Protein AF-A0A382JBD3-F1 (afdb_monomer_lite)

Sequence (181 aa):
MRVTKLYAGSLSWSVDPVQLVFGKLAIEWVLEDQTHTFGGAATIRLGSMAFSFDGLIEAATINRVLAPYNMNLNGALHLRSIKATINKSEGPIRIQGHMRWDGGTVQYHMSNQRFQRELPALLGELQMVEGIPSMTVRSETDDTPLIRARLDDDGWVHIGITKRFTHLIGQPWQGNEPDPA

Foldseek 3Di:
DDWDQDPQAIKDKDWDVVVVVVQKTKMWIWGDDPFKIKTWIWIDHVQKIKIWIWMKGAQVNVCVVCVVQQKGFHFMKTWATWMWMGGNVPDAIWTWTKMKTQWAWMWGDDPNDIAIATDHIKMKIWGADPNWTKIFIDHPVDPDTAKIWTADPVGDIDIFGAQVNCVRSVNHDPDPDHGDD

pLDDT: mean 91.13, std 8.34, range [52.34, 98.31]

Structure (mmCIF, N/CA/C/O backbone):
data_AF-A0A382JBD3-F1
#
_entry.id   AF-A0A382JBD3-F1
#
loop_
_atom_site.group_PDB
_atom_site.id
_atom_site.type_symbol
_atom_site.label_atom_id
_atom_site.label_alt_id
_atom_site.label_comp_id
_atom_site.label_asym_id
_atom_site.label_entity_id
_atom_site.label_seq_id
_atom_site.pdbx_PDB_ins_code
_atom_site.Cartn_x
_atom_site.Cartn_y
_atom_site.Cartn_z
_atom_site.occupancy
_atom_site.B_iso_or_equiv
_atom_site.auth_seq_id
_atom_site.auth_comp_id
_atom_site.auth_asym_id
_atom_site.auth_atom_id
_atom_site.pdbx_PDB_model_num
ATOM 1 N N . MET A 1 1 ? 14.018 -15.753 -18.603 1.00 69.12 1 MET A N 1
ATOM 2 C CA . MET A 1 1 ? 13.435 -15.655 -17.250 1.00 69.12 1 MET A CA 1
ATOM 3 C C . MET A 1 1 ? 14.478 -16.125 -16.248 1.00 69.12 1 MET A C 1
ATOM 5 O O . MET A 1 1 ? 15.071 -17.175 -16.469 1.00 69.12 1 MET A O 1
ATOM 9 N N . ARG A 1 2 ? 14.784 -15.326 -15.226 1.00 81.25 2 ARG A N 1
ATOM 10 C CA . ARG A 1 2 ? 15.705 -15.679 -14.133 1.00 81.25 2 ARG A CA 1
ATOM 11 C C . ARG A 1 2 ? 14.928 -15.708 -12.822 1.00 81.25 2 ARG A C 1
ATOM 13 O O . ARG A 1 2 ? 14.009 -14.914 -12.668 1.00 81.25 2 ARG A O 1
ATOM 20 N N . VAL A 1 3 ? 15.310 -16.598 -11.908 1.00 77.94 3 VAL A N 1
ATOM 21 C CA . VAL A 1 3 ? 14.679 -16.744 -10.588 1.00 77.94 3 VAL A CA 1
ATOM 22 C C . VAL A 1 3 ? 15.738 -16.580 -9.502 1.00 77.94 3 VAL A C 1
ATOM 24 O O . VAL A 1 3 ? 16.838 -17.122 -9.610 1.00 77.94 3 VAL A O 1
ATOM 27 N N . THR A 1 4 ? 15.431 -15.819 -8.459 1.00 85.56 4 THR A N 1
ATOM 28 C CA . THR A 1 4 ? 16.310 -15.566 -7.312 1.00 85.56 4 THR A CA 1
ATOM 29 C C . THR A 1 4 ? 15.518 -15.751 -6.023 1.00 85.56 4 THR A C 1
ATOM 31 O O . THR A 1 4 ? 14.432 -15.199 -5.883 1.00 85.56 4 THR A O 1
ATOM 34 N N . LYS A 1 5 ? 16.048 -16.532 -5.073 1.00 75.62 5 LYS A N 1
ATOM 35 C CA . LYS A 1 5 ? 15.450 -16.671 -3.738 1.00 75.62 5 LYS A CA 1
ATOM 36 C C . LYS A 1 5 ? 15.939 -15.539 -2.840 1.00 75.62 5 LYS A C 1
ATOM 38 O O . LYS A 1 5 ? 17.144 -15.356 -2.685 1.00 75.62 5 LYS A O 1
ATOM 43 N N . LEU A 1 6 ? 15.007 -14.805 -2.254 1.00 74.75 6 LEU A N 1
ATOM 44 C CA . LEU A 1 6 ? 15.231 -13.733 -1.294 1.00 74.75 6 LEU A CA 1
ATOM 45 C C . LEU A 1 6 ? 14.621 -14.136 0.052 1.00 74.75 6 LEU A C 1
ATOM 47 O O . LEU A 1 6 ? 13.768 -15.018 0.120 1.00 74.75 6 LEU A O 1
ATOM 51 N N . TYR A 1 7 ? 15.002 -13.444 1.128 1.00 69.69 7 TYR A N 1
ATOM 52 C CA . TYR A 1 7 ? 14.310 -13.583 2.418 1.00 69.69 7 TYR A CA 1
ATOM 53 C C . TYR A 1 7 ? 12.808 -13.249 2.307 1.00 69.69 7 TYR A C 1
ATOM 55 O O . TYR A 1 7 ? 11.996 -13.752 3.073 1.00 69.69 7 TYR A O 1
ATOM 63 N N . ALA A 1 8 ? 12.452 -12.428 1.317 1.00 76.81 8 ALA A N 1
ATOM 64 C CA . ALA A 1 8 ? 11.089 -12.034 0.999 1.00 76.81 8 ALA A CA 1
ATOM 65 C C . ALA A 1 8 ? 10.379 -12.955 -0.018 1.00 76.81 8 ALA A C 1
ATOM 67 O O . ALA A 1 8 ? 9.334 -12.565 -0.499 1.00 76.81 8 ALA A O 1
ATOM 68 N N . GLY A 1 9 ? 10.914 -14.124 -0.398 1.00 89.44 9 GLY A N 1
ATOM 69 C CA . GLY A 1 9 ? 10.253 -15.039 -1.350 1.00 89.44 9 GLY A CA 1
ATOM 70 C C . GLY A 1 9 ? 11.045 -15.305 -2.631 1.00 89.44 9 GLY A C 1
ATOM 71 O O . GLY A 1 9 ? 12.265 -15.121 -2.681 1.00 89.44 9 GLY A O 1
ATOM 72 N N . SER A 1 10 ? 10.377 -15.774 -3.685 1.00 93.38 10 SER A N 1
ATOM 73 C CA . SER A 1 10 ? 10.976 -15.983 -5.007 1.00 93.38 10 SER A CA 1
ATOM 74 C C . SER A 1 10 ? 10.732 -14.796 -5.930 1.00 93.38 10 SER A C 1
ATOM 76 O O . SER A 1 10 ? 9.593 -14.461 -6.240 1.00 93.38 10 SER A O 1
ATOM 78 N N . LEU A 1 11 ? 11.822 -14.197 -6.410 1.00 95.50 11 LEU A N 1
ATOM 79 C CA . LEU A 1 11 ? 11.814 -13.157 -7.429 1.00 95.50 11 LEU A CA 1
ATOM 80 C C . LEU A 1 11 ? 12.077 -13.778 -8.801 1.00 95.50 11 LEU A C 1
ATOM 82 O O . LEU A 1 11 ? 13.184 -14.248 -9.066 1.00 95.50 11 LEU A O 1
ATOM 86 N N . SER A 1 12 ? 11.090 -13.723 -9.683 1.00 96.12 12 SER A N 1
ATOM 87 C CA . SER A 1 12 ? 11.219 -14.052 -11.100 1.00 96.12 12 SER A CA 1
ATOM 88 C C . SER A 1 12 ? 11.283 -12.773 -11.922 1.00 96.12 12 SER A C 1
ATOM 90 O O . SER A 1 12 ? 10.457 -11.886 -11.740 1.00 96.12 12 SER A O 1
ATOM 92 N N . TRP A 1 13 ? 12.235 -12.660 -12.845 1.00 96.06 13 TRP A N 1
ATOM 93 C CA . TRP A 1 13 ? 12.337 -11.485 -13.711 1.00 96.06 13 TRP A CA 1
ATOM 94 C C . TRP A 1 13 ? 12.762 -11.816 -15.138 1.00 96.06 13 TRP A C 1
ATOM 96 O O . TRP A 1 13 ? 13.395 -12.843 -15.432 1.00 96.06 13 TRP A O 1
ATOM 106 N N . SER A 1 14 ? 12.401 -10.927 -16.054 1.00 96.44 14 SER A N 1
ATOM 107 C CA . SER A 1 14 ? 12.779 -10.995 -17.457 1.00 96.44 14 SER A CA 1
ATOM 108 C C . SER A 1 14 ? 13.065 -9.603 -18.013 1.00 96.44 14 SER A C 1
ATOM 110 O O . SER A 1 14 ? 12.667 -8.594 -17.435 1.00 96.44 14 SER A O 1
ATOM 112 N N . VAL A 1 15 ? 13.816 -9.561 -19.109 1.00 95.12 15 VAL A N 1
ATOM 113 C CA . VAL A 1 15 ? 14.112 -8.336 -19.851 1.00 95.12 15 VAL A CA 1
ATOM 114 C C . VAL A 1 15 ? 13.739 -8.547 -21.305 1.00 95.12 15 VAL A C 1
ATOM 116 O O . VAL A 1 15 ? 13.960 -9.639 -21.831 1.00 95.12 15 VAL A O 1
ATOM 119 N N . ASP A 1 16 ? 13.218 -7.506 -21.949 1.00 91.12 16 ASP A N 1
ATOM 120 C CA . ASP A 1 16 ? 13.009 -7.504 -23.396 1.00 91.12 16 ASP A CA 1
ATOM 121 C C . ASP A 1 16 ? 14.299 -7.020 -24.093 1.00 91.12 16 ASP A C 1
ATOM 123 O O . ASP A 1 16 ? 14.617 -5.825 -24.039 1.00 91.12 16 ASP A O 1
ATOM 127 N N . PRO A 1 17 ? 15.072 -7.919 -24.738 1.00 90.62 17 PRO A N 1
ATOM 128 C CA . PRO A 1 17 ? 16.340 -7.556 -25.362 1.00 90.62 17 PRO A CA 1
ATOM 129 C C . PRO A 1 17 ? 16.163 -6.610 -26.555 1.00 90.62 17 PRO A C 1
ATOM 131 O O . PRO A 1 17 ? 17.092 -5.872 -26.880 1.00 90.62 17 PRO A O 1
ATOM 134 N N . VAL A 1 18 ? 14.986 -6.580 -27.189 1.00 93.00 18 VAL A N 1
ATOM 135 C CA . VAL A 1 18 ? 14.712 -5.689 -28.324 1.00 93.00 18 VAL A CA 1
ATOM 136 C C . VAL A 1 18 ? 14.698 -4.231 -27.863 1.00 93.00 18 VAL A C 1
ATOM 138 O O . VAL A 1 18 ? 15.214 -3.356 -28.555 1.00 93.00 18 VAL A O 1
ATOM 141 N N . GLN A 1 19 ? 14.193 -3.959 -26.657 1.00 92.12 19 GLN A N 1
ATOM 142 C CA . GLN A 1 19 ? 14.153 -2.603 -26.093 1.00 92.12 19 GLN A CA 1
ATOM 143 C C . GLN A 1 19 ? 15.553 -2.022 -25.857 1.00 92.12 19 GLN A C 1
ATOM 145 O O . GLN A 1 19 ? 15.726 -0.803 -25.934 1.00 92.12 19 GLN A O 1
ATOM 150 N N . LEU A 1 20 ? 16.561 -2.872 -25.622 1.00 91.44 20 LEU A N 1
ATOM 151 C CA . LEU A 1 20 ? 17.940 -2.434 -25.386 1.00 91.44 20 LEU A CA 1
ATOM 152 C C . LEU A 1 20 ? 18.539 -1.756 -26.619 1.00 91.44 20 LEU A C 1
ATOM 154 O O . LEU A 1 20 ? 19.260 -0.771 -26.479 1.00 91.44 20 LEU A O 1
ATOM 158 N N . VAL A 1 21 ? 18.185 -2.229 -27.819 1.00 93.06 21 VAL A N 1
ATOM 159 C CA . VAL A 1 21 ? 18.583 -1.606 -29.094 1.00 93.06 21 VAL A CA 1
ATOM 160 C C . VAL A 1 21 ? 18.059 -0.170 -29.187 1.00 93.06 21 VAL A C 1
ATOM 162 O O . VAL A 1 21 ? 18.727 0.705 -29.730 1.00 93.06 21 VAL A O 1
ATOM 165 N N . PHE A 1 22 ? 16.899 0.099 -28.586 1.00 91.81 22 PHE A N 1
ATOM 166 C CA . PHE A 1 22 ? 16.288 1.426 -28.504 1.00 91.81 22 PHE A CA 1
ATOM 167 C C . PHE A 1 22 ? 16.715 2.219 -27.254 1.00 91.81 22 PHE A C 1
ATOM 169 O O . PHE A 1 22 ? 16.058 3.195 -26.888 1.00 91.81 22 PHE A O 1
ATOM 176 N N . GLY A 1 23 ? 17.785 1.805 -26.564 1.00 93.50 23 GLY A N 1
ATOM 177 C CA . GLY A 1 23 ? 18.305 2.497 -25.379 1.00 93.50 23 GLY A CA 1
ATOM 178 C C . GLY A 1 23 ? 17.372 2.444 -24.163 1.00 93.50 23 GLY A C 1
ATOM 179 O O . GLY A 1 23 ? 17.421 3.327 -23.303 1.00 93.50 23 GLY A O 1
ATOM 180 N N . LYS A 1 24 ? 16.495 1.436 -24.092 1.00 95.12 24 LYS A N 1
ATOM 181 C CA . LYS A 1 24 ? 15.527 1.235 -23.010 1.00 95.12 24 LYS A CA 1
ATOM 182 C C . LYS A 1 24 ? 15.764 -0.119 -22.344 1.00 95.12 24 LYS A C 1
ATOM 184 O O . LYS A 1 24 ? 15.683 -1.158 -22.987 1.00 95.12 24 LYS A O 1
ATOM 189 N N . LEU A 1 25 ? 15.970 -0.124 -21.033 1.00 95.75 25 LEU A N 1
ATOM 190 C CA . LEU A 1 25 ? 15.942 -1.345 -20.230 1.00 95.75 25 LEU A CA 1
ATOM 191 C C . LEU A 1 25 ? 14.520 -1.537 -19.695 1.00 95.75 25 LEU A C 1
ATOM 193 O O . LEU A 1 25 ? 14.085 -0.795 -18.816 1.00 95.75 25 LEU A O 1
ATOM 197 N N . ALA A 1 26 ? 13.788 -2.496 -20.259 1.00 96.31 26 ALA A N 1
ATOM 198 C CA . ALA A 1 26 ? 12.469 -2.900 -19.783 1.00 96.31 26 ALA A CA 1
ATOM 199 C C . ALA A 1 26 ? 12.595 -4.209 -19.001 1.00 96.31 26 ALA A C 1
ATOM 201 O O . ALA A 1 26 ? 13.119 -5.190 -19.529 1.00 96.31 26 ALA A O 1
ATOM 202 N N . ILE A 1 27 ? 12.143 -4.199 -17.751 1.00 96.25 27 ILE A N 1
ATOM 203 C CA . ILE A 1 27 ? 12.186 -5.329 -16.827 1.00 96.25 27 ILE A CA 1
ATOM 204 C C . ILE A 1 27 ? 10.753 -5.648 -16.424 1.00 96.25 27 ILE A C 1
ATOM 206 O O . ILE A 1 27 ? 10.050 -4.766 -15.939 1.00 96.25 27 ILE A O 1
ATOM 210 N N . GLU A 1 28 ? 10.353 -6.901 -16.565 1.00 97.19 28 GLU A N 1
ATOM 211 C CA . GLU A 1 28 ? 9.144 -7.437 -15.941 1.00 97.19 28 GLU A CA 1
ATOM 212 C C . GLU A 1 28 ? 9.555 -8.328 -14.779 1.00 97.19 28 GLU A C 1
ATOM 214 O O . GLU A 1 28 ? 10.537 -9.074 -14.878 1.00 97.19 28 GLU A O 1
ATOM 219 N N . TRP A 1 29 ? 8.832 -8.240 -13.669 1.00 96.62 29 TRP A N 1
ATOM 220 C CA . TRP A 1 29 ? 9.174 -8.961 -12.455 1.00 96.62 29 TRP A CA 1
ATOM 221 C C . TRP A 1 29 ? 7.932 -9.425 -11.697 1.00 96.62 29 TRP A C 1
ATOM 223 O O . TRP A 1 29 ? 6.880 -8.790 -11.726 1.00 96.62 29 TRP A O 1
ATOM 233 N N . VAL A 1 30 ? 8.086 -10.547 -11.002 1.00 97.12 30 VAL A N 1
ATOM 234 C CA . VAL A 1 30 ? 7.116 -11.111 -10.067 1.00 97.12 30 VAL A CA 1
ATOM 235 C C . VAL A 1 30 ? 7.874 -11.513 -8.811 1.00 97.12 30 VAL A C 1
ATOM 237 O O . VAL A 1 30 ? 8.863 -12.241 -8.895 1.00 97.12 30 VAL A O 1
ATOM 240 N N . LEU A 1 31 ? 7.435 -11.020 -7.661 1.00 95.56 31 LEU A N 1
ATOM 241 C CA . LEU A 1 31 ? 7.907 -11.429 -6.344 1.00 95.56 31 LEU A CA 1
ATOM 242 C C . LEU A 1 31 ? 6.752 -12.110 -5.622 1.00 95.56 31 LEU A C 1
ATOM 244 O O . LEU A 1 31 ? 5.712 -11.494 -5.414 1.00 95.56 31 LEU A O 1
ATOM 248 N N . GLU A 1 32 ? 6.940 -13.355 -5.218 1.00 94.56 32 GLU A N 1
ATOM 249 C CA . GLU A 1 32 ? 5.900 -14.113 -4.532 1.00 94.56 32 GLU A CA 1
ATOM 250 C C . GLU A 1 32 ? 6.462 -14.964 -3.396 1.00 94.56 32 GLU A C 1
ATOM 252 O O . GLU A 1 32 ? 7.588 -15.465 -3.457 1.00 94.56 32 GLU A O 1
ATOM 257 N N . ASP A 1 33 ? 5.647 -15.129 -2.365 1.00 93.31 33 ASP A N 1
ATOM 258 C CA . ASP A 1 33 ? 5.820 -16.084 -1.277 1.00 93.31 33 ASP A CA 1
ATOM 259 C C . ASP A 1 33 ? 4.429 -16.585 -0.842 1.00 93.31 33 ASP A C 1
ATOM 261 O O . ASP A 1 33 ? 3.406 -16.215 -1.415 1.00 93.31 33 ASP A O 1
ATOM 265 N N . GLN A 1 34 ? 4.361 -17.397 0.209 1.00 91.81 34 GLN A N 1
ATOM 266 C CA . GLN A 1 34 ? 3.110 -17.930 0.757 1.00 91.81 34 GLN A CA 1
ATOM 267 C C . GLN A 1 34 ? 2.128 -16.856 1.254 1.00 91.81 34 GLN A C 1
ATOM 269 O O . GLN A 1 34 ? 0.950 -17.151 1.425 1.00 91.81 34 GLN A O 1
ATOM 274 N N . THR A 1 35 ? 2.595 -15.637 1.542 1.00 93.31 35 THR A N 1
ATOM 275 C CA . THR A 1 35 ? 1.791 -14.591 2.200 1.00 93.31 35 THR A CA 1
ATOM 276 C C . THR A 1 35 ? 1.758 -13.265 1.448 1.00 93.31 35 THR A C 1
ATOM 278 O O . THR A 1 35 ? 1.276 -12.266 1.989 1.00 93.31 35 THR A O 1
ATOM 281 N N . HIS A 1 36 ? 2.323 -13.203 0.245 1.00 93.75 36 HIS A N 1
ATOM 282 C CA . HIS A 1 36 ? 2.243 -12.015 -0.595 1.00 93.75 36 HIS A CA 1
ATOM 283 C C . HIS A 1 36 ? 2.626 -12.320 -2.042 1.00 93.75 36 HIS A C 1
ATOM 285 O O . HIS A 1 36 ? 3.412 -13.222 -2.332 1.00 93.75 36 HIS A O 1
ATOM 291 N N . THR A 1 37 ? 2.114 -11.499 -2.948 1.00 96.62 37 THR A N 1
ATOM 292 C CA . THR A 1 37 ? 2.449 -11.533 -4.368 1.00 96.62 37 THR A CA 1
ATOM 293 C C . THR A 1 37 ? 2.505 -10.111 -4.887 1.00 96.62 37 THR A C 1
ATOM 295 O O . THR A 1 37 ? 1.596 -9.322 -4.655 1.00 96.62 37 THR A O 1
ATOM 298 N N . PHE A 1 38 ? 3.555 -9.788 -5.621 1.00 96.50 38 PHE A N 1
ATOM 299 C CA . PHE A 1 38 ? 3.738 -8.516 -6.293 1.00 96.50 38 PHE A CA 1
ATOM 300 C C . PHE A 1 38 ? 4.145 -8.788 -7.734 1.00 96.50 38 PHE A C 1
ATOM 302 O O . PHE A 1 38 ? 5.030 -9.603 -7.987 1.00 96.50 38 PHE A O 1
ATOM 309 N N . GLY A 1 39 ? 3.520 -8.099 -8.677 1.00 97.25 39 GLY A N 1
ATOM 310 C CA . GLY A 1 39 ? 3.843 -8.196 -10.093 1.00 97.25 39 GLY A CA 1
ATOM 311 C C . GLY A 1 39 ? 3.974 -6.807 -10.678 1.00 97.25 39 GLY A C 1
ATOM 312 O O . GLY A 1 39 ? 3.159 -5.931 -10.390 1.00 97.25 39 GLY A O 1
ATOM 313 N N . GLY A 1 40 ? 5.000 -6.586 -11.489 1.00 97.31 40 GLY A N 1
ATOM 314 C CA . GLY A 1 40 ? 5.253 -5.255 -11.999 1.00 97.31 40 GLY A CA 1
ATOM 315 C C . GLY A 1 40 ? 6.223 -5.184 -13.159 1.00 97.31 40 GLY A C 1
ATOM 316 O O . GLY A 1 40 ? 6.757 -6.173 -13.661 1.00 97.31 40 GLY A O 1
ATOM 317 N N . ALA A 1 41 ? 6.451 -3.946 -13.569 1.00 97.38 41 ALA A N 1
ATOM 318 C CA . ALA A 1 41 ? 7.366 -3.592 -14.627 1.00 97.38 41 ALA A CA 1
ATOM 319 C C . ALA A 1 41 ? 8.200 -2.377 -14.221 1.00 97.38 41 ALA A C 1
ATOM 321 O O . ALA A 1 41 ? 7.737 -1.474 -13.523 1.00 97.38 41 ALA A O 1
ATOM 322 N N . ALA A 1 42 ? 9.439 -2.343 -14.689 1.00 96.62 42 ALA A N 1
ATOM 323 C CA . ALA A 1 42 ? 10.313 -1.189 -14.613 1.00 96.62 42 ALA A CA 1
ATOM 324 C C . ALA A 1 42 ? 10.818 -0.855 -16.016 1.00 96.62 42 ALA A C 1
ATOM 326 O O . ALA A 1 42 ? 11.201 -1.728 -16.791 1.00 96.62 42 ALA A O 1
ATOM 327 N N . THR A 1 43 ? 10.824 0.424 -16.356 1.00 96.69 43 THR A N 1
ATOM 328 C CA . THR A 1 43 ? 11.425 0.949 -17.576 1.00 96.69 43 THR A CA 1
ATOM 329 C C . THR A 1 43 ? 12.467 1.976 -17.189 1.00 96.69 43 THR A C 1
ATOM 331 O O . THR A 1 43 ? 12.158 2.958 -16.520 1.00 96.69 43 THR A O 1
ATOM 334 N N . ILE A 1 44 ? 13.692 1.777 -17.656 1.00 95.62 44 ILE A N 1
ATOM 335 C CA . ILE A 1 44 ? 14.806 2.691 -17.437 1.00 95.62 44 ILE A CA 1
ATOM 336 C C . ILE A 1 44 ? 15.292 3.179 -18.799 1.00 95.62 44 ILE A C 1
ATOM 338 O O . ILE A 1 44 ? 15.532 2.388 -19.714 1.00 95.62 44 ILE A O 1
ATOM 342 N N . ARG A 1 45 ? 15.423 4.495 -18.933 1.00 94.50 45 ARG A N 1
ATOM 343 C CA . ARG A 1 45 ? 16.010 5.192 -20.080 1.00 94.50 45 ARG A CA 1
ATOM 344 C C . ARG A 1 45 ? 17.010 6.219 -19.560 1.00 94.50 45 ARG A C 1
ATOM 346 O O . ARG A 1 45 ? 17.034 6.539 -18.370 1.00 94.50 45 ARG A O 1
ATOM 353 N N . LEU A 1 46 ? 17.835 6.771 -20.443 1.00 91.44 46 LEU A N 1
ATOM 354 C CA . LEU A 1 46 ? 18.708 7.873 -20.053 1.00 91.44 46 LEU A CA 1
ATOM 355 C C . LEU A 1 46 ? 17.863 9.034 -19.494 1.00 91.44 46 LEU A C 1
ATOM 357 O O . LEU A 1 46 ? 16.984 9.555 -20.173 1.00 91.44 46 LEU A O 1
ATOM 361 N N . GLY A 1 47 ? 18.107 9.403 -18.235 1.00 90.44 47 GLY A N 1
ATOM 362 C CA . GLY A 1 47 ? 17.430 10.518 -17.565 1.00 90.44 47 GLY A CA 1
ATOM 363 C C . GLY A 1 47 ? 16.018 10.240 -17.035 1.00 90.44 47 GLY A C 1
ATOM 364 O O . GLY A 1 47 ? 15.483 11.105 -16.347 1.00 90.44 47 GLY A O 1
ATOM 365 N N . SER A 1 48 ? 15.432 9.062 -17.279 1.00 93.88 48 SER A N 1
ATOM 366 C CA . SER A 1 48 ? 14.088 8.734 -16.786 1.00 93.88 48 SER A CA 1
ATOM 367 C C . SER A 1 48 ? 13.932 7.281 -16.341 1.00 93.88 48 SER A C 1
ATOM 369 O O . SER A 1 48 ? 14.524 6.354 -16.897 1.00 93.88 48 SER A O 1
ATOM 371 N N . MET A 1 49 ? 13.103 7.086 -15.323 1.00 95.06 49 MET A N 1
ATOM 372 C CA . MET A 1 49 ? 12.719 5.786 -14.793 1.00 95.06 49 MET A CA 1
ATOM 373 C C . MET A 1 49 ? 11.213 5.776 -14.557 1.00 95.06 49 MET A C 1
ATOM 375 O O . MET A 1 49 ? 10.658 6.730 -14.021 1.00 95.06 49 MET A O 1
ATOM 379 N N . ALA A 1 50 ? 10.557 4.692 -14.943 1.00 95.81 50 ALA A N 1
ATOM 380 C CA . ALA A 1 50 ? 9.171 4.422 -14.611 1.00 95.81 50 ALA A CA 1
ATOM 381 C C . ALA A 1 50 ? 9.080 3.039 -13.973 1.00 95.81 50 ALA A C 1
ATOM 383 O O . ALA A 1 50 ? 9.719 2.094 -14.433 1.00 95.81 50 ALA A O 1
ATOM 384 N N . PHE A 1 51 ? 8.282 2.926 -12.927 1.00 96.25 51 PHE A N 1
ATOM 385 C CA . PHE A 1 51 ? 8.037 1.702 -12.189 1.00 96.25 51 PHE A CA 1
ATOM 386 C C . PHE A 1 51 ? 6.538 1.563 -11.978 1.00 96.25 51 PHE A C 1
ATOM 388 O O . PHE A 1 51 ? 5.866 2.548 -11.673 1.00 96.25 51 PHE A O 1
ATOM 395 N N . SER A 1 52 ? 6.009 0.360 -12.149 1.00 97.38 52 SER A N 1
ATOM 396 C CA . SER A 1 52 ? 4.611 0.071 -11.866 1.00 97.38 52 SER A CA 1
ATOM 397 C C . SER A 1 52 ? 4.444 -1.317 -11.289 1.00 97.38 52 SER A C 1
ATOM 399 O O . SER A 1 52 ? 5.110 -2.240 -11.757 1.00 97.38 52 SER A O 1
ATOM 401 N N . PHE A 1 53 ? 3.534 -1.476 -10.336 1.00 97.62 53 PHE A N 1
ATOM 402 C CA . PHE A 1 53 ? 3.199 -2.783 -9.797 1.00 97.62 53 PHE A CA 1
ATOM 403 C C . PHE A 1 53 ? 1.790 -2.853 -9.219 1.00 97.62 53 PHE A C 1
ATOM 405 O O . PHE A 1 53 ? 1.192 -1.854 -8.809 1.00 97.62 53 PHE A O 1
ATOM 412 N N . ASP A 1 54 ? 1.313 -4.084 -9.153 1.00 98.25 54 ASP A N 1
ATOM 413 C CA . ASP A 1 54 ? 0.134 -4.518 -8.429 1.00 98.25 54 ASP A CA 1
ATOM 414 C C . ASP A 1 54 ? 0.565 -5.582 -7.418 1.00 98.25 54 ASP A C 1
ATOM 416 O O . ASP A 1 54 ? 1.633 -6.196 -7.544 1.00 98.25 54 ASP A O 1
ATOM 420 N N . GLY A 1 55 ? -0.253 -5.816 -6.400 1.00 97.50 55 GLY A N 1
ATOM 421 C CA . GLY A 1 55 ? 0.054 -6.871 -5.452 1.00 97.50 55 GLY A CA 1
ATOM 422 C C . GLY A 1 55 ? -1.025 -7.157 -4.429 1.00 97.50 55 GLY A C 1
ATOM 423 O O . GLY A 1 55 ? -2.014 -6.438 -4.299 1.00 97.50 55 GLY A O 1
ATOM 424 N N . LEU A 1 56 ? -0.788 -8.227 -3.689 1.00 97.88 56 LEU A N 1
ATOM 425 C CA . LEU A 1 56 ? -1.571 -8.689 -2.562 1.00 97.88 56 LEU A CA 1
ATOM 426 C C . LEU A 1 56 ? -0.616 -8.966 -1.404 1.00 97.88 56 LEU A C 1
ATOM 428 O O . LEU A 1 56 ? 0.412 -9.620 -1.581 1.00 97.88 56 LEU A O 1
ATOM 432 N N . ILE A 1 57 ? -0.967 -8.487 -0.219 1.00 97.38 57 ILE A N 1
ATOM 433 C CA . ILE A 1 57 ? -0.242 -8.745 1.019 1.00 97.38 57 ILE A CA 1
ATOM 434 C C . ILE A 1 57 ? -1.235 -9.333 2.013 1.00 97.38 57 ILE A C 1
ATOM 436 O O . ILE A 1 57 ? -2.155 -8.650 2.457 1.00 97.38 57 ILE A O 1
ATOM 440 N N . GLU A 1 58 ? -1.035 -10.590 2.392 1.00 97.25 58 GLU A N 1
ATOM 441 C CA . GLU A 1 58 ? -1.855 -11.234 3.413 1.00 97.25 58 GLU A CA 1
ATOM 442 C C . GLU A 1 58 ? -1.603 -10.625 4.794 1.00 97.25 58 GLU A C 1
ATOM 444 O O . GLU A 1 58 ? -0.491 -10.180 5.113 1.00 97.25 58 GLU A O 1
ATOM 449 N N . ALA A 1 59 ? -2.619 -10.697 5.658 1.00 96.75 59 ALA A N 1
ATOM 450 C CA . ALA A 1 59 ? -2.572 -10.196 7.032 1.00 96.75 59 ALA A CA 1
ATOM 451 C C . ALA A 1 59 ? -1.322 -10.667 7.799 1.00 96.75 59 ALA A C 1
ATOM 453 O O . ALA A 1 59 ? -0.708 -9.895 8.529 1.00 96.75 59 ALA A O 1
ATOM 454 N N . ALA A 1 60 ? -0.880 -11.913 7.585 1.00 94.56 60 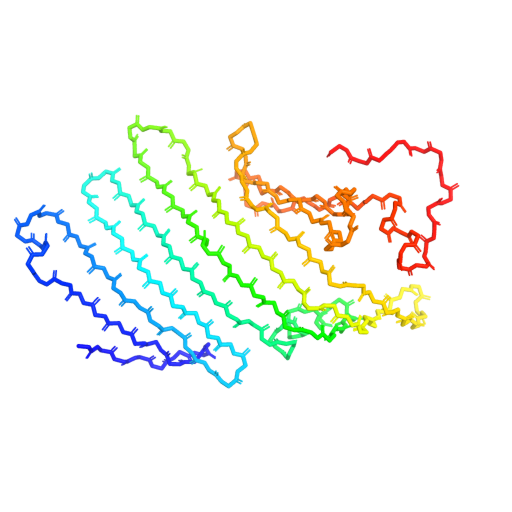ALA A N 1
ATOM 455 C CA . ALA A 1 60 ? 0.312 -12.471 8.226 1.00 94.56 60 ALA A CA 1
ATOM 456 C C . ALA A 1 60 ? 1.588 -11.641 7.973 1.00 94.56 60 ALA A C 1
ATOM 458 O O . ALA A 1 60 ? 2.408 -11.472 8.878 1.00 94.56 60 ALA A O 1
ATOM 459 N N . THR A 1 61 ? 1.753 -11.100 6.762 1.00 93.81 61 THR A N 1
ATOM 460 C CA . THR A 1 61 ? 2.891 -10.236 6.412 1.00 93.81 61 THR A CA 1
ATOM 461 C C . THR A 1 61 ? 2.758 -8.872 7.081 1.00 93.81 61 THR A C 1
ATOM 463 O O . THR A 1 61 ? 3.724 -8.378 7.661 1.00 93.81 61 THR A O 1
ATOM 466 N N . ILE A 1 62 ? 1.555 -8.289 7.060 1.00 95.06 62 ILE A N 1
ATOM 467 C CA . ILE A 1 62 ? 1.264 -6.993 7.690 1.00 95.06 62 ILE A CA 1
ATOM 468 C C . ILE A 1 62 ? 1.528 -7.069 9.200 1.00 95.06 62 ILE A C 1
ATOM 470 O O . ILE A 1 62 ? 2.228 -6.231 9.766 1.00 95.06 62 ILE A O 1
ATOM 474 N N . ASN A 1 63 ? 1.069 -8.139 9.846 1.00 95.81 63 ASN A N 1
ATOM 475 C CA . ASN A 1 63 ? 1.228 -8.365 11.280 1.00 95.81 63 ASN A CA 1
ATOM 476 C C . ASN A 1 63 ? 2.683 -8.539 11.710 1.00 95.81 63 ASN A C 1
ATOM 478 O O . ASN A 1 63 ? 3.028 -8.201 12.838 1.00 95.81 63 ASN A O 1
ATOM 482 N N . ARG A 1 64 ? 3.569 -8.997 10.819 1.00 93.25 64 ARG A N 1
ATOM 483 C CA . ARG A 1 64 ? 5.010 -9.033 11.099 1.00 93.25 64 ARG A CA 1
ATOM 484 C C . ARG A 1 64 ? 5.590 -7.625 11.265 1.00 93.25 64 ARG A C 1
ATOM 486 O O . ARG A 1 64 ? 6.461 -7.431 12.106 1.00 93.25 64 ARG A O 1
ATOM 493 N N . VAL A 1 65 ? 5.091 -6.658 10.492 1.00 91.25 65 VAL A N 1
ATOM 494 C CA . VAL A 1 65 ? 5.483 -5.240 10.579 1.00 91.25 65 VAL A CA 1
ATOM 495 C C . VAL A 1 65 ? 4.846 -4.567 11.794 1.00 91.25 65 VAL A C 1
ATOM 497 O O . VAL A 1 65 ? 5.478 -3.736 12.437 1.00 91.25 65 VAL A O 1
ATOM 500 N N . LEU A 1 66 ? 3.612 -4.945 12.132 1.00 92.75 66 LEU A N 1
ATOM 501 C CA . LEU A 1 66 ? 2.856 -4.357 13.240 1.00 92.75 66 LEU A CA 1
ATOM 502 C C . LEU A 1 66 ? 3.184 -4.953 14.618 1.00 92.75 66 LEU A C 1
ATOM 504 O O . LEU A 1 66 ? 2.898 -4.323 15.638 1.00 92.75 66 LEU A O 1
ATOM 508 N N . ALA A 1 67 ? 3.824 -6.124 14.670 1.00 93.19 67 ALA A N 1
ATOM 509 C CA . ALA A 1 67 ? 4.157 -6.818 15.913 1.00 93.19 67 ALA A CA 1
ATOM 510 C C . ALA A 1 67 ? 4.928 -5.959 16.939 1.00 93.19 67 ALA A C 1
ATOM 512 O O . ALA A 1 67 ? 4.540 -5.990 18.108 1.00 93.19 67 ALA A O 1
ATOM 513 N N . PRO A 1 68 ? 5.945 -5.149 16.564 1.00 93.25 68 PRO A N 1
ATOM 514 C CA . PRO A 1 68 ? 6.647 -4.278 17.513 1.00 93.25 68 PRO A CA 1
ATOM 515 C C . PRO A 1 68 ? 5.749 -3.228 18.183 1.00 93.25 68 PRO A C 1
ATOM 517 O O . PRO A 1 68 ? 6.083 -2.729 19.254 1.00 93.25 68 PRO A O 1
ATOM 520 N N . TYR A 1 69 ? 4.607 -2.906 17.571 1.00 89.94 69 TYR A N 1
ATOM 521 C CA . TYR A 1 69 ? 3.626 -1.948 18.081 1.00 89.94 69 TYR A CA 1
ATOM 522 C C . TYR A 1 69 ? 2.498 -2.623 18.873 1.00 89.94 69 TYR A C 1
ATOM 524 O O . TYR A 1 69 ? 1.532 -1.963 19.248 1.00 89.94 69 TYR A O 1
ATOM 532 N N . ASN A 1 70 ? 2.599 -3.933 19.138 1.00 92.19 70 ASN A N 1
ATOM 533 C CA . ASN A 1 70 ? 1.554 -4.740 19.776 1.00 92.19 70 ASN A CA 1
ATOM 534 C C . ASN A 1 70 ? 0.197 -4.611 19.066 1.00 92.19 70 ASN A C 1
ATOM 536 O O . ASN A 1 70 ? -0.851 -4.532 19.712 1.00 92.19 70 ASN A O 1
ATOM 540 N N . MET A 1 71 ? 0.238 -4.566 17.734 1.00 93.25 71 MET A N 1
ATOM 541 C CA . MET A 1 71 ? -0.929 -4.485 16.866 1.00 93.25 71 MET A CA 1
ATOM 542 C C . MET A 1 71 ? -1.027 -5.738 15.997 1.00 93.25 71 MET A C 1
ATOM 544 O O . MET A 1 71 ? -0.023 -6.268 15.522 1.00 93.25 71 MET A O 1
ATOM 548 N N . ASN A 1 72 ? -2.252 -6.200 15.781 1.00 95.94 72 ASN A N 1
ATOM 549 C CA . ASN A 1 72 ? -2.581 -7.300 14.886 1.00 95.94 72 ASN A CA 1
ATOM 550 C C . ASN A 1 72 ? -3.883 -6.954 14.159 1.00 95.94 72 ASN A C 1
ATOM 552 O O . ASN A 1 72 ? -4.808 -6.417 14.768 1.00 95.94 72 ASN A O 1
ATOM 556 N N . LEU A 1 73 ? -3.948 -7.243 12.867 1.00 95.88 73 LEU A N 1
ATOM 557 C CA . LEU A 1 73 ? -5.133 -7.066 12.050 1.00 95.88 73 LEU A CA 1
ATOM 558 C C . LEU A 1 73 ? -5.426 -8.295 11.187 1.00 95.88 73 LEU A C 1
ATOM 560 O O . LEU A 1 73 ? -4.542 -9.088 10.851 1.00 95.88 73 LEU A O 1
ATOM 564 N N . ASN A 1 74 ? -6.692 -8.426 10.819 1.00 97.25 74 ASN A N 1
ATOM 565 C CA . ASN A 1 74 ? -7.186 -9.343 9.800 1.00 97.25 74 ASN A CA 1
ATOM 566 C C . ASN A 1 74 ? -7.252 -8.652 8.429 1.00 97.25 74 ASN A C 1
ATOM 568 O O . ASN A 1 74 ? -6.977 -7.465 8.322 1.00 97.25 74 ASN A O 1
ATOM 572 N N . GLY A 1 75 ? -7.628 -9.395 7.386 1.00 97.31 75 GLY A N 1
ATOM 573 C CA . GLY A 1 75 ? -7.848 -8.849 6.044 1.00 97.31 75 GLY A CA 1
ATOM 574 C C . GLY A 1 75 ? -6.559 -8.628 5.250 1.00 97.31 75 GLY A C 1
ATOM 575 O O . GLY A 1 75 ? -5.526 -8.241 5.801 1.00 97.31 75 GLY A O 1
ATOM 576 N N . ALA A 1 76 ? -6.614 -8.885 3.945 1.00 97.81 76 ALA A N 1
ATOM 577 C CA . ALA A 1 76 ? -5.481 -8.666 3.060 1.00 97.81 76 ALA A CA 1
ATOM 578 C C . ALA A 1 76 ? -5.440 -7.211 2.568 1.00 97.81 76 ALA A C 1
ATOM 580 O O . ALA A 1 76 ? -6.449 -6.500 2.541 1.00 97.81 76 ALA A O 1
ATOM 581 N N . LEU A 1 77 ? -4.246 -6.760 2.191 1.00 98.00 77 LEU A N 1
ATOM 582 C CA . LEU A 1 77 ? -4.010 -5.478 1.541 1.00 98.00 77 LEU A CA 1
ATOM 583 C C . LEU A 1 77 ? -3.758 -5.710 0.051 1.00 98.00 77 LEU A C 1
ATOM 585 O O . LEU A 1 77 ? -2.789 -6.354 -0.344 1.00 98.00 77 LEU A O 1
ATOM 589 N N . HIS A 1 78 ? -4.618 -5.136 -0.774 1.00 98.31 78 HIS A N 1
ATOM 590 C CA . HIS A 1 78 ? -4.536 -5.146 -2.226 1.00 98.31 78 HIS A CA 1
ATOM 591 C C . HIS A 1 78 ? -3.915 -3.832 -2.684 1.00 98.31 78 HIS A C 1
ATOM 593 O O . HIS A 1 78 ? -4.425 -2.760 -2.358 1.00 98.31 78 HIS A O 1
ATOM 599 N N . LEU A 1 79 ? -2.845 -3.901 -3.466 1.00 97.81 79 LEU A N 1
ATOM 600 C CA . LEU A 1 79 ? -2.230 -2.754 -4.124 1.00 97.81 79 LEU A CA 1
ATOM 601 C C . LEU A 1 79 ? -2.588 -2.793 -5.601 1.00 97.81 79 LEU A C 1
ATOM 603 O O . LEU A 1 79 ? -2.419 -3.819 -6.260 1.00 97.81 79 LEU A O 1
ATOM 607 N N . ARG A 1 80 ? -3.092 -1.675 -6.116 1.00 96.88 80 ARG A N 1
ATOM 608 C CA . ARG A 1 80 ? -3.563 -1.560 -7.492 1.00 96.88 80 ARG A CA 1
ATOM 609 C C . ARG A 1 80 ? -2.956 -0.353 -8.173 1.00 96.88 80 ARG A C 1
ATOM 611 O O . ARG A 1 80 ? -3.099 0.779 -7.710 1.00 96.88 80 ARG A O 1
ATOM 618 N N . SER A 1 81 ? -2.351 -0.598 -9.329 1.00 94.50 81 SER A N 1
ATOM 619 C CA . SER A 1 81 ? -1.821 0.427 -10.220 1.00 94.50 81 SER A CA 1
ATOM 620 C C . SER A 1 81 ? -0.875 1.394 -9.513 1.00 94.50 81 SER A C 1
ATOM 622 O O . SER A 1 81 ? -0.919 2.599 -9.775 1.00 94.50 81 SER A O 1
ATOM 624 N N . ILE A 1 82 ? -0.015 0.878 -8.628 1.00 97.25 82 ILE A N 1
ATOM 625 C CA . ILE A 1 82 ? 1.028 1.696 -8.019 1.00 97.25 82 ILE A CA 1
ATOM 626 C C . ILE A 1 82 ? 2.021 2.046 -9.115 1.00 97.25 82 ILE A C 1
ATOM 628 O O . ILE A 1 82 ? 2.529 1.160 -9.799 1.00 97.25 82 ILE A O 1
ATOM 632 N N . LYS A 1 83 ? 2.275 3.333 -9.319 1.00 97.00 83 LYS A N 1
ATOM 633 C CA . LYS A 1 83 ? 3.154 3.856 -10.363 1.00 97.00 83 LYS A CA 1
ATOM 634 C C . LYS A 1 83 ? 4.062 4.912 -9.769 1.00 97.00 83 LYS A C 1
ATOM 636 O O . LYS A 1 83 ? 3.590 5.808 -9.079 1.00 97.00 83 LYS A O 1
ATOM 641 N N . ALA A 1 84 ? 5.344 4.834 -10.090 1.00 94.88 84 ALA A N 1
ATOM 642 C CA . ALA A 1 84 ? 6.326 5.853 -9.772 1.00 94.88 84 ALA A CA 1
ATOM 643 C C . ALA A 1 84 ? 7.090 6.240 -11.040 1.00 94.88 84 ALA A C 1
ATOM 645 O O . ALA A 1 84 ? 7.545 5.375 -11.788 1.00 94.88 84 ALA A O 1
ATOM 646 N N . THR A 1 85 ? 7.242 7.535 -11.292 1.00 94.88 85 THR A N 1
ATOM 647 C CA . THR A 1 85 ? 8.032 8.053 -12.410 1.00 94.88 85 THR A CA 1
ATOM 648 C C . THR A 1 85 ? 9.019 9.092 -11.919 1.00 94.88 85 THR A C 1
ATOM 650 O O . THR A 1 85 ? 8.653 10.021 -11.202 1.00 94.88 85 THR A O 1
ATOM 653 N N . ILE A 1 86 ? 10.263 8.949 -12.351 1.00 91.81 86 ILE A N 1
ATOM 654 C CA . ILE A 1 86 ? 11.370 9.850 -12.061 1.00 91.81 86 ILE A CA 1
ATOM 655 C C . ILE A 1 86 ? 11.870 10.363 -13.402 1.00 91.81 86 ILE A C 1
ATOM 657 O O . ILE A 1 86 ? 12.229 9.566 -14.270 1.00 91.81 86 ILE A O 1
ATOM 661 N N . ASN A 1 87 ? 11.913 11.677 -13.583 1.00 90.81 87 ASN A N 1
ATOM 662 C CA . ASN A 1 87 ? 12.468 12.282 -14.784 1.00 90.81 87 ASN A CA 1
ATOM 663 C C . ASN A 1 87 ? 13.365 13.457 -14.392 1.00 90.81 87 ASN A C 1
ATOM 665 O O . ASN A 1 87 ? 12.894 14.449 -13.842 1.00 90.81 87 ASN A O 1
ATOM 669 N N . LYS A 1 88 ? 14.663 13.346 -14.703 1.00 84.25 88 LYS A N 1
ATOM 670 C CA . LYS A 1 88 ? 15.679 14.341 -14.332 1.00 84.25 88 LYS A CA 1
ATOM 671 C C . LYS A 1 88 ? 15.368 15.746 -14.853 1.00 84.25 88 LYS A C 1
ATOM 673 O O . LYS A 1 88 ? 15.822 16.705 -14.241 1.00 84.25 88 LYS A O 1
ATOM 678 N N . SER A 1 89 ? 14.636 15.880 -15.961 1.00 81.31 89 SER A N 1
ATOM 679 C CA . SER A 1 89 ? 14.289 17.182 -16.545 1.00 81.31 89 SER A CA 1
ATOM 680 C C . SER A 1 89 ? 12.935 17.736 -16.095 1.00 81.31 89 SER A C 1
ATOM 682 O O . SER A 1 89 ? 12.653 18.894 -16.377 1.00 81.31 89 SER A O 1
ATOM 684 N N . GLU A 1 90 ? 12.088 16.941 -15.432 1.00 74.88 90 GLU A N 1
ATOM 685 C CA . GLU A 1 90 ? 10.693 17.316 -15.121 1.00 74.88 90 GLU A CA 1
ATOM 686 C C . GLU A 1 90 ? 10.404 17.478 -13.619 1.00 74.88 90 GLU A C 1
ATOM 688 O O . GLU A 1 90 ? 9.255 17.706 -13.237 1.00 74.88 90 GLU A O 1
ATOM 693 N N . GLY A 1 91 ? 11.434 17.407 -12.769 1.00 73.25 91 GLY A N 1
ATOM 694 C CA . GLY A 1 91 ? 11.332 17.716 -11.341 1.00 73.25 91 GLY A CA 1
ATOM 695 C C . GLY A 1 91 ? 11.202 16.480 -10.434 1.00 73.25 91 GLY A C 1
ATOM 696 O O . GLY A 1 91 ? 11.864 15.472 -10.697 1.00 73.25 91 GLY A O 1
ATOM 697 N N . PRO A 1 92 ? 10.436 16.566 -9.325 1.00 77.50 92 PRO A N 1
ATOM 698 C CA . PRO A 1 92 ? 10.412 15.544 -8.280 1.00 77.50 92 PRO A CA 1
ATOM 699 C C . PRO A 1 92 ? 9.805 14.221 -8.759 1.00 77.50 92 PRO A C 1
ATOM 701 O O . PRO A 1 92 ? 9.152 14.133 -9.803 1.00 77.50 92 PRO A O 1
ATOM 704 N N . ILE A 1 93 ? 10.018 13.174 -7.961 1.00 85.62 93 ILE A N 1
ATOM 705 C CA . ILE A 1 93 ? 9.401 11.863 -8.172 1.00 85.62 93 ILE A CA 1
ATOM 706 C C . ILE A 1 93 ? 7.883 12.041 -8.173 1.00 85.62 93 ILE A C 1
ATOM 708 O O . ILE A 1 93 ? 7.330 12.642 -7.260 1.00 85.62 93 ILE A O 1
ATOM 712 N N . ARG A 1 94 ? 7.198 11.496 -9.179 1.00 91.38 94 ARG A N 1
ATOM 713 C CA . ARG A 1 94 ? 5.736 11.389 -9.167 1.00 91.38 94 ARG A CA 1
ATOM 714 C C . ARG A 1 94 ? 5.362 9.985 -8.752 1.00 91.38 94 ARG A C 1
ATOM 716 O O . ARG A 1 94 ? 5.838 9.035 -9.370 1.00 91.38 94 ARG A O 1
ATOM 723 N N . ILE A 1 95 ? 4.506 9.858 -7.750 1.00 93.69 95 ILE A N 1
ATOM 724 C CA . ILE A 1 95 ? 3.953 8.578 -7.324 1.00 93.69 95 ILE A CA 1
ATOM 725 C C . ILE A 1 95 ? 2.433 8.658 -7.261 1.00 93.69 95 ILE A C 1
ATOM 727 O O . ILE A 1 95 ? 1.865 9.686 -6.895 1.00 93.69 95 ILE A O 1
ATOM 731 N N . GLN A 1 96 ? 1.779 7.575 -7.658 1.00 96.94 96 GLN A N 1
ATOM 732 C CA . GLN A 1 96 ? 0.334 7.440 -7.578 1.00 96.94 96 GLN A CA 1
ATOM 733 C C . GLN A 1 96 ? -0.077 5.977 -7.453 1.00 96.94 96 GLN A C 1
ATOM 735 O O . GLN A 1 96 ? 0.673 5.083 -7.846 1.00 96.94 96 GLN A O 1
ATOM 740 N N . GLY A 1 97 ? -1.284 5.727 -6.967 1.00 97.44 97 GLY A N 1
ATOM 741 C CA . GLY A 1 97 ? -1.861 4.392 -6.954 1.00 97.44 97 GLY A CA 1
ATOM 742 C C . GLY A 1 97 ? -2.988 4.248 -5.950 1.00 97.44 97 GLY A C 1
ATOM 743 O O . GLY A 1 97 ? -3.305 5.173 -5.204 1.00 97.44 97 GLY A O 1
ATOM 744 N N . HIS A 1 98 ? -3.573 3.059 -5.915 1.00 97.81 98 HIS A N 1
ATOM 745 C CA . HIS A 1 98 ? -4.676 2.753 -5.020 1.00 97.81 98 HIS A CA 1
ATOM 746 C C . HIS A 1 98 ? -4.352 1.538 -4.166 1.00 97.81 98 HIS A C 1
ATOM 748 O O . HIS A 1 98 ? -3.675 0.601 -4.590 1.00 97.81 98 HIS A O 1
ATOM 754 N N . MET A 1 99 ? -4.868 1.552 -2.949 1.00 97.75 99 MET A N 1
ATOM 755 C CA . MET A 1 99 ? -4.772 0.462 -1.998 1.00 97.75 99 MET A CA 1
ATOM 756 C C . MET A 1 99 ? -6.165 0.145 -1.472 1.00 97.75 99 MET A C 1
ATOM 758 O O . MET A 1 99 ? -7.002 1.033 -1.315 1.00 97.75 99 MET A O 1
ATOM 762 N N . ARG A 1 100 ? -6.416 -1.123 -1.179 1.00 97.88 100 ARG A N 1
ATOM 763 C CA . ARG A 1 100 ? -7.622 -1.574 -0.496 1.00 97.88 100 ARG A CA 1
ATOM 764 C C . ARG A 1 100 ? -7.223 -2.552 0.585 1.00 97.88 100 ARG A C 1
ATOM 766 O O . ARG A 1 100 ? -6.617 -3.568 0.277 1.00 97.88 100 ARG A O 1
ATOM 773 N N . TRP A 1 101 ? -7.616 -2.284 1.816 1.00 98.12 101 TRP A N 1
ATOM 774 C CA . TRP A 1 101 ? -7.571 -3.278 2.876 1.00 98.12 101 TRP A CA 1
ATOM 775 C C . TRP A 1 101 ? -8.965 -3.867 3.075 1.00 98.12 101 TRP A C 1
ATOM 777 O O . TRP A 1 101 ? -9.945 -3.121 3.121 1.00 98.12 101 TRP A O 1
ATOM 787 N N . ASP A 1 102 ? -9.052 -5.191 3.183 1.00 98.19 102 ASP A N 1
ATOM 788 C CA . ASP A 1 102 ? -10.332 -5.913 3.226 1.00 98.19 102 ASP A CA 1
ATOM 789 C C . ASP A 1 102 ? -11.174 -5.622 4.476 1.00 98.19 102 ASP A C 1
ATOM 791 O O . ASP A 1 102 ? -12.377 -5.880 4.478 1.00 98.19 102 ASP A O 1
ATOM 795 N N . GLY A 1 103 ? -10.569 -5.050 5.517 1.00 96.94 103 GLY A N 1
ATOM 796 C CA . GLY A 1 103 ? -11.230 -4.846 6.797 1.00 96.94 103 GLY A CA 1
ATOM 797 C C . GLY A 1 103 ? -11.147 -6.072 7.703 1.00 96.94 103 GLY A C 1
ATOM 798 O O . GLY A 1 103 ? -10.466 -7.061 7.417 1.00 96.94 103 GLY A O 1
ATOM 799 N N . GLY A 1 104 ? -11.873 -5.996 8.814 1.00 96.69 104 GLY A N 1
ATOM 800 C CA . GLY A 1 104 ? -11.982 -7.046 9.819 1.00 96.69 104 GLY A CA 1
ATOM 801 C C . GLY A 1 104 ? -11.446 -6.627 11.181 1.00 96.69 104 GLY A C 1
ATOM 802 O O . GLY A 1 104 ? -11.313 -5.439 11.497 1.00 96.69 104 GLY A O 1
ATOM 803 N N . THR A 1 105 ? -11.147 -7.631 12.000 1.00 96.50 105 THR A N 1
ATOM 804 C CA . THR A 1 105 ? -10.731 -7.425 13.381 1.00 96.50 105 THR A CA 1
ATOM 805 C C . THR A 1 105 ? -9.359 -6.759 13.457 1.00 96.50 105 THR A C 1
ATOM 807 O O . THR A 1 105 ? -8.389 -7.223 12.862 1.00 96.50 105 THR A O 1
ATOM 810 N N . VAL A 1 106 ? -9.260 -5.700 14.256 1.00 95.56 106 VAL A N 1
ATOM 811 C CA . VAL A 1 106 ? -8.014 -5.050 14.666 1.00 95.56 106 VAL A CA 1
ATOM 812 C C . VAL A 1 106 ? -7.883 -5.167 16.176 1.00 95.56 106 VAL A C 1
ATOM 814 O O . VAL A 1 106 ? -8.782 -4.789 16.930 1.00 95.56 106 VAL A O 1
ATOM 817 N N . GLN A 1 107 ? -6.746 -5.686 16.620 1.00 95.00 107 GLN A N 1
ATOM 818 C CA . GLN A 1 107 ? -6.365 -5.816 18.017 1.00 95.00 107 GLN A CA 1
ATOM 819 C C . GLN A 1 107 ? -5.144 -4.947 18.287 1.00 95.00 107 GLN A C 1
ATOM 821 O O . GLN A 1 107 ? -4.179 -4.965 17.524 1.00 95.00 107 GLN A O 1
ATOM 826 N N . TYR A 1 108 ? -5.175 -4.186 19.374 1.00 92.19 108 TYR A N 1
ATOM 827 C CA . TYR A 1 108 ? -4.065 -3.317 19.753 1.00 92.19 108 TYR A CA 1
ATOM 828 C C . TYR A 1 108 ? -3.970 -3.163 21.268 1.00 92.19 108 TYR A C 1
ATOM 830 O O . TYR A 1 108 ? -4.950 -3.351 21.995 1.00 92.19 108 TYR A O 1
ATOM 838 N N . HIS A 1 109 ? -2.779 -2.828 21.757 1.00 90.12 109 HIS A N 1
ATOM 839 C CA . HIS A 1 109 ? -2.564 -2.4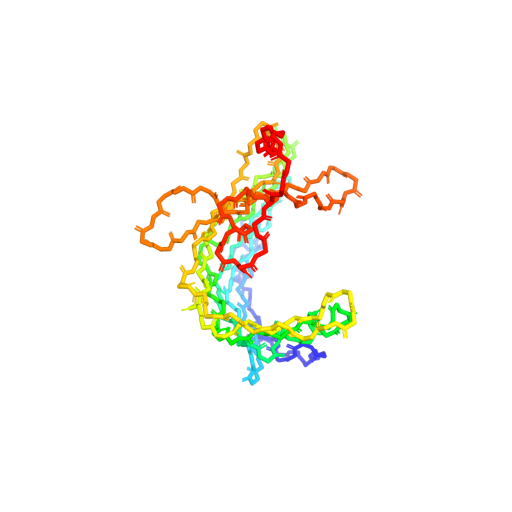88 23.159 1.00 90.12 109 HIS A CA 1
ATOM 840 C C . HIS A 1 109 ? -2.402 -0.980 23.331 1.00 90.12 109 HIS A C 1
ATOM 842 O O . HIS A 1 109 ? -1.603 -0.352 22.643 1.00 90.12 109 HIS A O 1
ATOM 848 N N . MET A 1 110 ? -3.105 -0.404 24.301 1.00 84.81 110 MET A N 1
ATOM 849 C CA . MET A 1 110 ? -2.938 0.993 24.696 1.00 84.81 110 MET A CA 1
ATOM 850 C C . MET A 1 110 ? -3.067 1.101 26.212 1.00 84.81 110 MET A C 1
ATOM 852 O O . MET A 1 110 ? -3.945 0.477 26.800 1.00 84.81 110 MET A O 1
ATOM 856 N N . SER A 1 111 ? -2.170 1.846 26.862 1.00 84.50 111 SER A N 1
ATOM 857 C CA . SER A 1 111 ? -2.177 2.029 28.326 1.00 84.50 111 SER A CA 1
ATOM 858 C C . SER A 1 111 ? -2.261 0.708 29.109 1.00 84.50 111 SER A C 1
ATOM 860 O O . SER A 1 111 ? -2.995 0.592 30.087 1.00 84.50 111 SER A O 1
ATOM 862 N N . ASN A 1 112 ? -1.520 -0.308 28.648 1.00 83.25 112 ASN A N 1
ATOM 863 C CA . ASN A 1 112 ? -1.507 -1.669 29.199 1.00 83.25 112 ASN A CA 1
ATOM 864 C C . ASN A 1 112 ? -2.864 -2.411 29.156 1.00 83.25 112 ASN A C 1
ATOM 866 O O . ASN A 1 112 ? -3.049 -3.422 29.831 1.00 83.25 112 ASN A O 1
ATOM 870 N N . GLN A 1 113 ? -3.813 -1.935 28.350 1.00 87.69 113 GLN A N 1
ATOM 871 C CA . GLN A 1 113 ? -5.095 -2.582 28.094 1.00 87.69 113 GLN A CA 1
ATOM 872 C C . GLN A 1 113 ? -5.159 -3.085 26.654 1.00 87.69 113 GLN A C 1
ATOM 874 O O . GLN A 1 113 ? -4.620 -2.461 25.738 1.00 87.69 113 GLN A O 1
ATOM 879 N N . ARG A 1 114 ? -5.823 -4.227 26.459 1.00 91.12 114 ARG A N 1
ATOM 880 C CA . ARG A 1 114 ? -6.087 -4.780 25.129 1.00 91.12 114 ARG A CA 1
ATOM 881 C C . ARG A 1 114 ? -7.407 -4.250 24.602 1.00 91.12 114 ARG A C 1
ATOM 883 O O . ARG A 1 114 ? -8.420 -4.313 25.295 1.00 91.12 114 ARG A O 1
ATOM 890 N N . PHE A 1 115 ? -7.396 -3.809 23.357 1.00 91.75 115 PHE A N 1
ATOM 891 C CA . PHE A 1 115 ? -8.576 -3.387 22.626 1.00 91.75 115 PHE A CA 1
ATOM 892 C C . PHE A 1 115 ? -8.754 -4.262 21.393 1.00 91.75 115 PHE A C 1
ATOM 894 O O . PHE A 1 115 ? -7.781 -4.693 20.777 1.00 91.75 115 PHE A O 1
ATOM 901 N N . GLN A 1 116 ? -10.013 -4.504 21.042 1.00 94.44 116 GLN A N 1
ATOM 902 C CA . GLN A 1 116 ? -10.414 -5.193 19.824 1.00 94.44 116 GLN A CA 1
ATOM 903 C C . GLN A 1 116 ? -11.543 -4.404 19.165 1.00 94.44 116 GLN A C 1
ATOM 905 O O . GLN A 1 116 ? -12.478 -3.966 19.848 1.00 94.44 116 GLN A O 1
ATOM 910 N N . ARG A 1 117 ? -11.447 -4.200 17.852 1.00 94.44 117 ARG A N 1
ATOM 911 C CA . ARG A 1 117 ? -12.424 -3.468 17.041 1.00 94.44 117 ARG A CA 1
ATOM 912 C C . ARG A 1 117 ? -12.622 -4.162 15.705 1.00 94.44 117 ARG A C 1
ATOM 914 O O . ARG A 1 117 ? -11.664 -4.673 15.145 1.00 94.44 117 ARG A O 1
ATOM 921 N N . GLU A 1 118 ? -13.847 -4.146 15.201 1.00 94.94 118 GLU A N 1
ATOM 922 C CA . GLU A 1 118 ? -14.135 -4.510 13.814 1.00 94.94 118 GLU A CA 1
ATOM 923 C C . GLU A 1 118 ? -14.097 -3.246 12.969 1.00 94.94 118 GLU A C 1
ATOM 925 O O . GLU A 1 118 ? -14.824 -2.293 13.262 1.00 94.94 118 GLU A O 1
ATOM 930 N N . LEU A 1 119 ? -13.243 -3.222 11.947 1.00 94.81 119 LEU A N 1
ATOM 931 C CA . LEU A 1 119 ? -13.166 -2.106 11.014 1.00 94.81 119 LEU A CA 1
ATOM 932 C C . LEU A 1 119 ? -13.725 -2.513 9.646 1.00 94.81 119 LEU A C 1
ATOM 934 O O . LEU A 1 119 ? -13.510 -3.647 9.209 1.00 94.81 119 LEU A O 1
ATOM 938 N N . PRO A 1 120 ? -14.421 -1.601 8.946 1.00 95.50 120 PRO A N 1
ATOM 939 C CA . PRO A 1 120 ? -14.845 -1.851 7.577 1.00 95.50 120 PRO A CA 1
ATOM 940 C C . PRO A 1 120 ? -13.634 -1.903 6.640 1.00 95.50 120 PRO A C 1
ATOM 942 O O . PRO A 1 120 ? -12.532 -1.482 6.999 1.00 95.50 120 PRO A O 1
ATOM 945 N N . ALA A 1 121 ? -13.864 -2.348 5.405 1.00 97.50 121 ALA A N 1
ATOM 946 C CA . ALA A 1 121 ? -12.876 -2.209 4.346 1.00 97.50 121 ALA A CA 1
ATOM 947 C C . ALA A 1 121 ? -12.453 -0.738 4.188 1.00 97.50 121 ALA A C 1
ATOM 949 O O . ALA A 1 121 ? -13.279 0.185 4.261 1.00 97.50 121 ALA A O 1
ATOM 950 N N . LEU A 1 122 ? -11.155 -0.532 3.973 1.00 97.81 122 LEU A N 1
ATOM 951 C CA . LEU A 1 122 ? -10.549 0.787 3.820 1.00 97.81 122 LEU A CA 1
ATOM 952 C C . LEU A 1 122 ? -9.955 0.937 2.422 1.00 97.81 122 LEU A C 1
ATOM 954 O O . LEU A 1 122 ? -9.364 0.002 1.880 1.00 97.81 122 LEU A O 1
ATOM 958 N N . LEU A 1 123 ? -10.077 2.135 1.860 1.00 98.12 123 LEU A N 1
ATOM 959 C CA . LEU A 1 123 ? -9.491 2.517 0.581 1.00 98.12 123 LEU A CA 1
ATOM 960 C C . LEU A 1 123 ? -8.412 3.567 0.816 1.00 98.12 123 LEU A C 1
ATOM 962 O O . LEU A 1 123 ? -8.668 4.579 1.463 1.00 98.12 123 LEU A O 1
ATOM 966 N N . GLY A 1 124 ? -7.220 3.321 0.284 1.00 97.81 124 GLY A N 1
ATOM 967 C CA . GLY A 1 124 ? -6.100 4.251 0.266 1.00 97.81 124 GLY A CA 1
ATOM 968 C C . GLY A 1 124 ? -5.872 4.798 -1.139 1.00 97.81 124 GLY A C 1
ATOM 969 O O . GLY A 1 124 ? -5.847 4.043 -2.110 1.00 97.81 124 GLY A O 1
ATOM 970 N N . GLU A 1 125 ? -5.669 6.100 -1.250 1.00 97.62 125 GLU A N 1
ATOM 971 C CA . GLU A 1 125 ? -5.267 6.769 -2.483 1.00 97.62 125 GLU A CA 1
ATOM 972 C C . GLU A 1 125 ? -3.917 7.435 -2.270 1.00 97.62 125 GLU A C 1
ATOM 974 O O . GLU A 1 125 ? -3.777 8.285 -1.393 1.00 97.62 125 GLU A O 1
ATOM 979 N N . LEU A 1 126 ? -2.929 7.012 -3.054 1.00 97.06 126 LEU A N 1
ATOM 980 C CA . LEU A 1 126 ? -1.583 7.563 -3.086 1.00 97.06 126 LEU A CA 1
ATOM 981 C C . LEU A 1 126 ? -1.480 8.521 -4.268 1.00 97.06 126 LEU A C 1
ATOM 983 O O . LEU A 1 126 ? -1.827 8.153 -5.391 1.00 97.06 126 LEU A O 1
ATOM 987 N N . GLN A 1 127 ? -0.980 9.726 -4.024 1.00 95.75 127 GLN A N 1
ATOM 988 C CA . GLN A 1 127 ? -0.830 10.769 -5.034 1.00 95.75 127 GLN A CA 1
ATOM 989 C C . GLN A 1 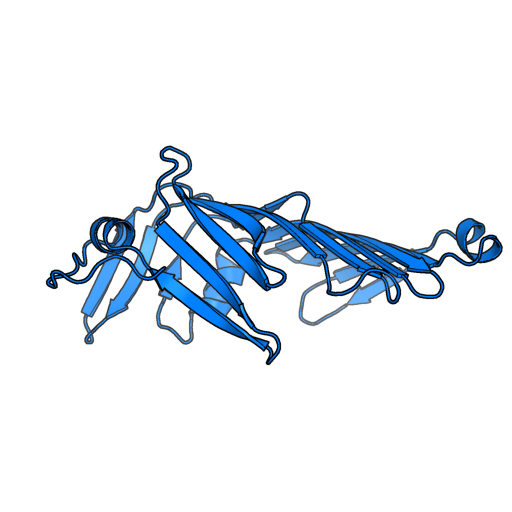127 ? 0.232 11.796 -4.624 1.00 95.75 127 GLN A C 1
ATOM 991 O O . GLN A 1 127 ? 0.735 11.782 -3.501 1.00 95.75 127 GLN A O 1
ATOM 996 N N . MET A 1 128 ? 0.543 12.723 -5.526 1.00 93.38 128 MET A N 1
ATOM 997 C CA . MET A 1 128 ? 1.357 13.897 -5.211 1.00 93.38 128 MET A CA 1
ATOM 998 C C . MET A 1 128 ? 0.447 15.051 -4.785 1.00 93.38 128 MET A C 1
ATOM 1000 O O . MET A 1 128 ? -0.401 15.476 -5.567 1.00 93.38 128 MET A O 1
ATOM 1004 N N . VAL A 1 129 ? 0.649 15.589 -3.584 1.00 93.12 129 VAL A N 1
ATOM 1005 C CA . VAL A 1 129 ? -0.010 16.816 -3.107 1.00 93.12 129 VAL A CA 1
ATOM 1006 C C . VAL A 1 129 ? 1.075 17.857 -2.895 1.00 93.12 129 VAL A C 1
ATOM 1008 O O . VAL A 1 129 ? 1.999 17.622 -2.129 1.00 93.12 129 VAL A O 1
ATOM 1011 N N . GLU A 1 130 ? 1.012 18.965 -3.635 1.00 89.62 130 GLU A N 1
ATOM 1012 C CA . GLU A 1 130 ? 2.013 20.047 -3.560 1.00 89.62 130 GLU A CA 1
ATOM 1013 C C . GLU A 1 130 ? 3.468 19.566 -3.749 1.00 89.62 130 GLU A C 1
ATOM 1015 O O . GLU A 1 130 ? 4.411 20.128 -3.205 1.00 89.62 130 GLU A O 1
ATOM 1020 N N . GLY A 1 131 ? 3.664 18.512 -4.551 1.00 89.00 131 GLY A N 1
ATOM 1021 C CA . GLY A 1 131 ? 4.986 17.925 -4.795 1.00 89.00 131 GLY A CA 1
ATOM 1022 C C . GLY A 1 131 ? 5.447 16.915 -3.740 1.00 89.00 131 GLY A C 1
ATOM 1023 O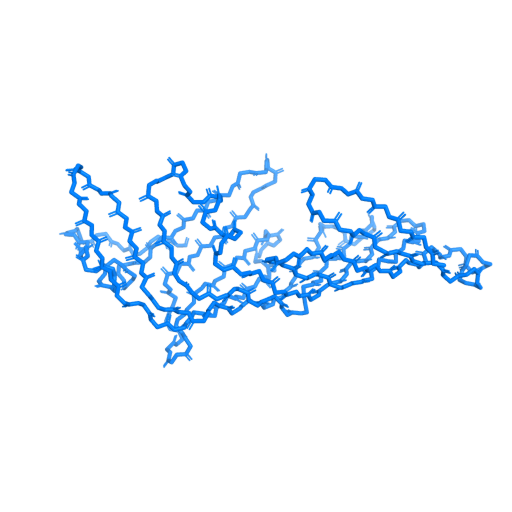 O . GLY A 1 131 ? 6.523 16.350 -3.902 1.00 89.00 131 GLY A O 1
ATOM 1024 N N . ILE A 1 132 ? 4.613 16.614 -2.741 1.00 90.75 132 ILE A N 1
ATOM 1025 C CA . ILE A 1 132 ? 4.896 15.671 -1.655 1.00 90.75 132 ILE A CA 1
ATOM 1026 C C . ILE A 1 132 ? 4.071 14.387 -1.850 1.00 90.75 132 ILE A C 1
ATOM 1028 O O . ILE A 1 132 ? 2.842 14.462 -2.002 1.00 90.75 132 ILE A O 1
ATOM 1032 N N . PRO A 1 133 ? 4.695 13.195 -1.832 1.00 93.19 133 PRO A N 1
ATOM 1033 C CA . PRO A 1 133 ? 3.971 11.930 -1.805 1.00 93.19 133 PRO A CA 1
ATOM 1034 C C . PRO A 1 133 ? 3.035 11.857 -0.598 1.00 93.19 133 PRO A C 1
ATOM 1036 O O . PRO A 1 133 ? 3.471 11.901 0.551 1.00 93.19 133 PRO A O 1
ATOM 1039 N N . SER A 1 134 ? 1.741 11.728 -0.864 1.00 95.75 134 SER A N 1
ATOM 1040 C CA . SER A 1 134 ? 0.693 11.764 0.150 1.00 95.75 134 SER A CA 1
ATOM 1041 C C . SER A 1 134 ? -0.313 10.642 -0.068 1.00 95.75 134 SER A C 1
ATOM 1043 O O . SER A 1 134 ? -0.667 10.311 -1.199 1.00 95.75 134 SER A O 1
ATOM 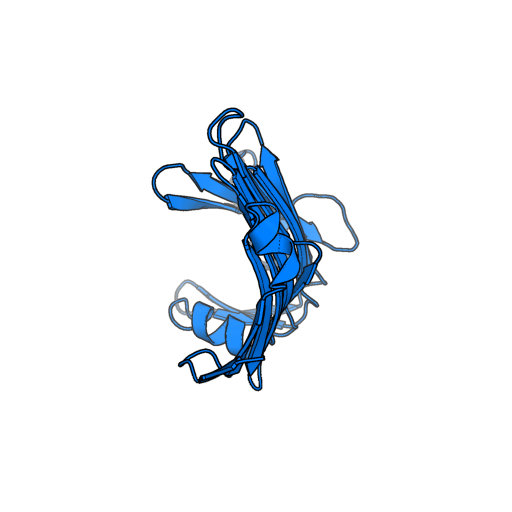1045 N N . MET A 1 135 ? -0.799 10.066 1.026 1.00 96.81 135 MET A N 1
ATOM 1046 C CA . MET A 1 135 ? -1.829 9.039 1.043 1.00 96.81 135 MET A CA 1
ATOM 1047 C C . MET A 1 135 ? -3.038 9.513 1.847 1.00 96.81 135 MET A C 1
ATOM 1049 O O . MET A 1 135 ? -2.898 9.936 2.992 1.00 96.81 135 MET A O 1
ATOM 1053 N N . THR A 1 136 ? -4.233 9.375 1.280 1.00 97.50 136 THR A N 1
ATOM 1054 C CA . THR A 1 136 ? -5.494 9.534 2.017 1.00 97.50 136 THR A CA 1
ATOM 1055 C C . THR A 1 136 ? -6.172 8.183 2.144 1.00 97.50 136 THR A C 1
ATOM 1057 O O . THR A 1 136 ? -6.353 7.487 1.148 1.00 97.50 136 THR A O 1
ATOM 1060 N N . VAL A 1 137 ? -6.551 7.808 3.363 1.00 97.62 137 VAL A N 1
ATOM 1061 C CA . VAL A 1 137 ? -7.296 6.579 3.648 1.00 97.62 137 VAL A CA 1
ATOM 1062 C C . VAL A 1 137 ? -8.696 6.939 4.113 1.00 97.62 137 VAL A C 1
ATOM 1064 O O . VAL A 1 137 ? -8.872 7.780 4.996 1.00 97.62 137 VAL A O 1
ATOM 1067 N N . ARG A 1 138 ? -9.689 6.265 3.547 1.00 97.62 138 ARG A N 1
ATOM 1068 C CA . ARG A 1 138 ? -11.117 6.420 3.839 1.00 97.62 138 ARG A CA 1
ATOM 1069 C C . ARG A 1 138 ? -11.781 5.056 3.984 1.00 97.62 138 ARG A C 1
ATOM 1071 O O . ARG A 1 138 ? -11.172 4.029 3.681 1.00 97.62 138 ARG A O 1
ATOM 1078 N N . SER A 1 139 ? -13.019 5.035 4.462 1.00 96.12 139 SER A N 1
ATOM 1079 C CA . SER A 1 139 ? -13.821 3.811 4.403 1.00 96.12 139 SER A CA 1
ATOM 1080 C C . SER A 1 139 ? -14.247 3.544 2.959 1.00 96.12 139 SER A C 1
ATOM 1082 O O . SER A 1 139 ? -14.402 4.472 2.174 1.00 96.12 139 SER A O 1
ATOM 1084 N N . GLU A 1 140 ? -14.469 2.285 2.589 1.00 93.19 140 GLU A N 1
ATOM 1085 C CA . GLU A 1 140 ? -15.056 1.979 1.281 1.00 93.19 140 GLU A CA 1
ATOM 1086 C C . GLU A 1 140 ? -16.456 2.586 1.104 1.00 93.19 140 GLU A C 1
ATOM 1088 O O . GLU A 1 140 ? -16.831 2.963 -0.003 1.00 93.19 140 GLU A O 1
ATOM 1093 N N . THR A 1 141 ? -17.225 2.693 2.185 1.00 91.69 141 THR A N 1
ATOM 1094 C CA . THR A 1 141 ? -18.623 3.139 2.133 1.00 91.69 141 THR A CA 1
ATOM 1095 C C . THR A 1 141 ? -18.799 4.634 2.397 1.00 91.69 141 THR A C 1
ATOM 1097 O O . THR A 1 141 ? -19.929 5.113 2.398 1.00 91.69 141 THR A O 1
ATOM 1100 N N . ASP A 1 142 ? -17.720 5.365 2.690 1.00 91.31 142 ASP A N 1
ATOM 1101 C CA . ASP A 1 142 ? -17.767 6.785 3.053 1.00 91.31 142 ASP A CA 1
ATOM 1102 C C . ASP A 1 142 ? -16.480 7.503 2.630 1.00 91.31 142 ASP A C 1
ATOM 1104 O O . ASP A 1 142 ? -15.379 7.086 2.994 1.00 91.31 142 ASP A O 1
ATOM 1108 N N . ASP A 1 143 ? -16.630 8.619 1.916 1.00 90.50 143 ASP A N 1
ATOM 1109 C CA . ASP A 1 143 ? -15.517 9.409 1.381 1.00 90.50 143 ASP A CA 1
ATOM 1110 C C . ASP A 1 143 ? -14.798 10.294 2.402 1.00 90.50 143 ASP A C 1
ATOM 1112 O O . ASP A 1 143 ? -13.795 10.937 2.087 1.00 90.50 143 ASP A O 1
ATOM 1116 N N . THR A 1 144 ? -15.259 10.312 3.649 1.00 93.12 144 THR A N 1
ATOM 1117 C CA . THR A 1 144 ? -14.632 11.098 4.707 1.00 93.12 144 THR A CA 1
ATOM 1118 C C . THR A 1 144 ? -13.265 10.515 5.083 1.00 93.12 144 THR A C 1
ATOM 1120 O O . THR A 1 144 ? -13.183 9.346 5.476 1.00 93.12 144 THR A O 1
ATOM 1123 N N . PRO A 1 145 ? -12.187 11.322 5.052 1.00 95.12 145 PRO A N 1
ATOM 1124 C CA . PRO A 1 145 ? -10.854 10.868 5.429 1.00 95.12 145 PRO A CA 1
ATOM 1125 C C . PRO A 1 145 ? -10.772 10.362 6.874 1.00 95.12 145 PRO A C 1
ATOM 1127 O O . PRO A 1 145 ? -11.257 10.991 7.818 1.00 95.12 145 PRO A O 1
ATOM 1130 N N . LEU A 1 146 ? -10.098 9.230 7.045 1.00 95.75 146 LEU A N 1
ATOM 1131 C CA . LEU A 1 146 ? -9.815 8.599 8.333 1.00 95.75 146 LEU A CA 1
ATOM 1132 C C . LEU A 1 146 ? -8.348 8.771 8.728 1.00 95.75 146 LEU A C 1
ATOM 1134 O O . LEU A 1 146 ? -8.039 9.094 9.875 1.00 95.75 146 LEU A O 1
ATOM 1138 N N . ILE A 1 147 ? -7.447 8.565 7.769 1.00 96.19 147 ILE A N 1
ATOM 1139 C CA . ILE A 1 147 ? -6.002 8.696 7.958 1.00 96.19 147 ILE A CA 1
ATOM 1140 C C . ILE A 1 147 ? -5.446 9.497 6.789 1.00 96.19 147 ILE A C 1
ATOM 1142 O O . ILE A 1 147 ? -5.854 9.312 5.640 1.00 96.19 147 ILE A O 1
ATOM 1146 N N . ARG A 1 148 ? -4.495 10.371 7.085 1.00 96.75 148 ARG A N 1
ATOM 1147 C CA . ARG A 1 148 ? -3.675 11.068 6.099 1.00 96.75 148 ARG A CA 1
ATOM 1148 C C . ARG A 1 148 ? -2.228 10.726 6.380 1.00 96.75 148 ARG A C 1
ATOM 1150 O O . ARG A 1 148 ? -1.817 10.731 7.534 1.00 96.75 148 ARG A O 1
ATOM 1157 N N . ALA A 1 149 ? -1.459 10.416 5.353 1.00 95.94 149 ALA A N 1
ATOM 1158 C CA . ALA A 1 149 ? -0.025 10.243 5.485 1.00 95.94 149 ALA A CA 1
ATOM 1159 C C . ALA A 1 149 ? 0.701 11.070 4.431 1.00 95.94 149 ALA A C 1
ATOM 1161 O O . ALA A 1 149 ? 0.207 11.214 3.317 1.00 95.94 149 ALA A O 1
ATOM 1162 N N . ARG A 1 150 ? 1.875 11.589 4.771 1.00 94.81 150 ARG A N 1
ATOM 1163 C CA . ARG A 1 150 ? 2.783 12.257 3.833 1.00 94.81 150 ARG A CA 1
ATOM 1164 C C . ARG A 1 150 ? 4.212 11.804 4.093 1.00 94.81 150 ARG A C 1
ATOM 1166 O O . ARG A 1 150 ? 4.563 11.549 5.246 1.00 94.81 150 ARG A O 1
ATOM 1173 N N . LEU A 1 151 ? 4.990 11.655 3.029 1.00 91.44 151 LEU A N 1
ATOM 1174 C CA . LEU A 1 151 ? 6.409 11.316 3.082 1.00 91.44 151 LEU A CA 1
ATOM 1175 C C . LEU A 1 151 ? 7.219 12.565 2.757 1.00 91.44 151 LEU A C 1
ATOM 1177 O O . LEU A 1 151 ? 7.116 13.077 1.643 1.00 91.44 151 LEU A O 1
ATOM 1181 N N . ASP A 1 152 ? 8.025 13.009 3.709 1.00 88.12 152 ASP A N 1
ATOM 1182 C CA . ASP A 1 152 ? 8.880 14.178 3.541 1.00 88.12 152 ASP A CA 1
ATOM 118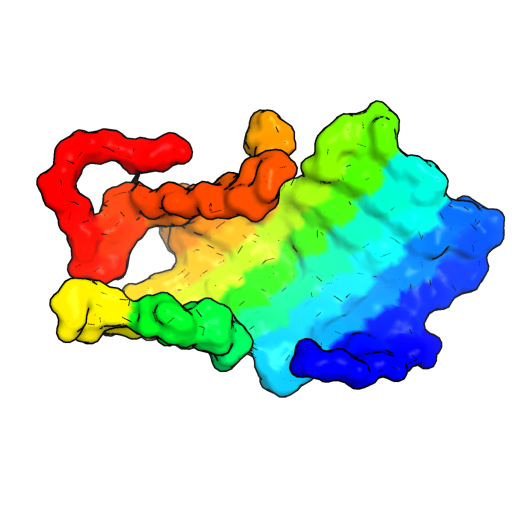3 C C . ASP A 1 152 ? 10.173 13.826 2.802 1.00 88.12 152 ASP A C 1
ATOM 1185 O O . ASP A 1 152 ? 10.568 12.661 2.694 1.00 88.12 152 ASP A O 1
ATOM 1189 N N . ASP A 1 153 ? 10.849 14.854 2.288 1.00 83.38 153 ASP A N 1
ATOM 1190 C CA . ASP A 1 153 ? 12.077 14.709 1.498 1.00 83.38 153 ASP A CA 1
ATOM 1191 C C . ASP A 1 153 ? 13.246 14.099 2.294 1.00 83.38 153 ASP A C 1
ATOM 1193 O O . ASP A 1 153 ? 14.197 13.573 1.713 1.00 83.38 153 ASP A O 1
ATOM 1197 N N . ASP A 1 154 ? 13.183 14.147 3.626 1.00 84.94 154 ASP A N 1
ATOM 1198 C CA . ASP A 1 154 ? 14.146 13.523 4.538 1.00 84.94 154 ASP A CA 1
ATOM 1199 C C . ASP A 1 154 ? 13.853 12.034 4.814 1.00 84.94 154 ASP A C 1
ATOM 1201 O O . ASP A 1 154 ? 14.623 11.360 5.504 1.00 84.94 154 ASP A O 1
ATOM 1205 N N . GLY A 1 155 ? 12.770 11.504 4.237 1.00 83.25 155 GLY A N 1
ATOM 1206 C CA . GLY A 1 155 ? 12.352 10.113 4.346 1.00 83.25 155 GLY A CA 1
ATOM 1207 C C . GLY A 1 155 ? 11.437 9.811 5.533 1.00 83.25 155 GLY A C 1
ATOM 1208 O O . GLY A 1 155 ? 11.052 8.650 5.704 1.00 83.25 155 GLY A O 1
ATOM 1209 N N . TRP A 1 156 ? 11.063 10.802 6.347 1.00 89.56 156 TRP A N 1
ATOM 1210 C CA . TRP A 1 156 ? 10.115 10.595 7.440 1.00 89.56 156 TRP A CA 1
ATOM 1211 C C . TRP A 1 156 ? 8.670 10.572 6.945 1.00 89.56 156 TRP A C 1
ATOM 1213 O O . TRP A 1 156 ? 8.249 11.368 6.108 1.00 89.56 156 TRP A O 1
ATOM 1223 N N . VAL A 1 157 ? 7.882 9.646 7.497 1.00 90.00 157 VAL A N 1
ATOM 1224 C CA . VAL A 1 157 ? 6.442 9.560 7.232 1.00 90.00 157 VAL A CA 1
ATOM 1225 C C . VAL A 1 157 ? 5.683 10.205 8.382 1.00 90.00 157 VAL A C 1
ATOM 1227 O O . VAL A 1 157 ? 5.753 9.746 9.523 1.00 90.00 157 VAL A O 1
ATOM 1230 N N . HIS A 1 158 ? 4.899 11.231 8.073 1.00 93.31 158 HIS A N 1
ATOM 1231 C CA . HIS A 1 158 ? 3.938 11.813 8.999 1.00 93.31 158 HIS A CA 1
ATOM 1232 C C . HIS A 1 158 ? 2.577 11.166 8.795 1.00 93.31 158 HIS A C 1
ATOM 1234 O O . HIS A 1 158 ? 2.083 11.126 7.672 1.00 93.31 158 HIS A O 1
ATOM 1240 N N . ILE A 1 159 ? 1.964 10.690 9.878 1.00 92.94 159 ILE A N 1
ATOM 1241 C CA . ILE A 1 159 ? 0.632 10.080 9.862 1.00 92.94 159 ILE A CA 1
ATOM 1242 C C . ILE A 1 159 ? -0.297 10.923 10.736 1.00 92.94 159 ILE A C 1
ATOM 1244 O O . ILE A 1 159 ? -0.108 11.020 11.948 1.00 92.94 159 ILE A O 1
ATOM 1248 N N . GLY A 1 160 ? -1.299 11.532 10.111 1.00 93.00 160 GLY A N 1
ATOM 1249 C CA . GLY A 1 160 ? -2.409 12.220 10.753 1.00 93.00 160 GLY A CA 1
ATOM 1250 C C . GLY A 1 160 ? -3.620 11.300 10.870 1.00 93.00 160 GLY A C 1
ATOM 1251 O O . GLY A 1 160 ? -3.999 10.617 9.918 1.00 93.00 160 GLY A O 1
ATOM 1252 N N . ILE A 1 161 ? -4.242 11.294 12.044 1.00 92.12 161 ILE A N 1
ATOM 1253 C CA . ILE A 1 161 ? -5.452 10.527 12.336 1.00 92.12 161 ILE A CA 1
ATOM 1254 C C . ILE A 1 161 ? -6.589 11.518 12.590 1.00 92.12 161 ILE A C 1
ATOM 1256 O O . ILE A 1 161 ? -6.420 12.445 13.381 1.00 92.12 161 ILE A O 1
ATOM 1260 N N . THR A 1 162 ? -7.745 11.328 11.950 1.00 92.94 162 THR A N 1
ATOM 1261 C CA . THR A 1 162 ? -8.909 12.208 12.156 1.00 92.94 162 THR A CA 1
ATOM 1262 C C . THR A 1 162 ? -9.710 11.799 13.389 1.00 92.94 162 THR A C 1
ATOM 1264 O O . THR A 1 162 ? -9.727 10.625 13.777 1.00 92.94 162 THR A O 1
ATOM 1267 N N . LYS A 1 163 ? -10.464 12.730 13.985 1.00 89.38 163 LYS A N 1
ATOM 1268 C CA . LYS A 1 163 ? -11.433 12.428 15.055 1.00 89.38 163 LYS A CA 1
ATOM 1269 C C . LYS A 1 163 ? -12.383 11.310 14.655 1.00 89.38 163 LYS A C 1
ATOM 1271 O O . LYS A 1 163 ? -12.726 10.451 15.460 1.00 89.38 163 LYS A O 1
ATOM 1276 N N . ARG A 1 164 ? -12.788 11.277 13.387 1.00 89.75 164 ARG A N 1
ATOM 1277 C CA . ARG A 1 164 ? -13.670 10.227 12.883 1.00 89.75 164 ARG A CA 1
ATOM 1278 C C . ARG A 1 164 ? -13.040 8.840 12.998 1.00 89.75 164 ARG A C 1
ATOM 1280 O O . ARG A 1 164 ? -13.725 7.901 13.402 1.00 89.75 164 ARG A O 1
ATOM 1287 N N . PHE A 1 165 ? -11.747 8.708 12.709 1.00 91.31 165 PHE A N 1
ATOM 1288 C CA . PHE A 1 165 ? -11.046 7.448 12.930 1.00 91.31 165 PHE A CA 1
ATOM 1289 C C . PHE A 1 165 ? -10.964 7.093 14.414 1.00 91.31 165 PHE A C 1
ATOM 1291 O O . PHE A 1 165 ? -11.174 5.934 14.761 1.00 91.31 165 PHE A O 1
ATOM 1298 N N . THR A 1 166 ? -10.742 8.068 15.302 1.00 89.62 166 THR A N 1
ATOM 1299 C CA . THR A 1 166 ? -10.693 7.801 16.751 1.00 89.62 166 THR A CA 1
ATOM 1300 C C . THR A 1 166 ? -12.034 7.285 17.290 1.00 89.62 166 THR A C 1
ATOM 1302 O O . THR A 1 166 ? -12.063 6.345 18.087 1.00 89.62 166 THR A O 1
ATOM 1305 N N . HIS A 1 167 ? -13.158 7.793 16.775 1.00 88.31 167 HIS A N 1
ATOM 1306 C CA . HIS A 1 167 ? -14.485 7.218 17.023 1.00 88.31 167 HIS A CA 1
ATOM 1307 C C . HIS A 1 167 ? -14.618 5.784 16.493 1.00 88.31 167 HIS A C 1
ATOM 1309 O O . HIS A 1 167 ? -15.131 4.919 17.201 1.00 88.31 167 HIS A O 1
ATOM 1315 N N . LEU A 1 168 ? -14.131 5.520 15.279 1.00 86.94 168 LEU A N 1
ATOM 1316 C CA . LEU A 1 168 ? -14.201 4.209 14.623 1.00 86.94 168 LEU A CA 1
ATOM 1317 C C . LEU A 1 168 ? -13.404 3.132 15.380 1.00 86.94 168 LEU A C 1
ATOM 1319 O O . LEU A 1 168 ? -13.875 2.007 15.529 1.00 86.94 168 LEU A O 1
ATOM 1323 N N . ILE A 1 169 ? -12.255 3.485 15.959 1.00 87.38 169 ILE A N 1
ATOM 1324 C CA . ILE A 1 169 ? -11.488 2.587 16.840 1.00 87.38 169 ILE A CA 1
ATOM 1325 C C . ILE A 1 169 ? -11.984 2.609 18.299 1.00 87.38 169 ILE A C 1
ATOM 1327 O O . ILE A 1 169 ? -11.389 1.986 19.178 1.00 87.38 169 ILE A O 1
ATOM 1331 N N . GLY A 1 170 ? -13.093 3.290 18.596 1.00 82.50 170 GLY A N 1
ATOM 1332 C CA . GLY A 1 170 ? -13.695 3.361 19.929 1.00 82.50 170 GLY A CA 1
ATOM 1333 C C . GLY A 1 170 ? -12.784 3.990 20.986 1.00 82.50 170 GLY A C 1
ATOM 1334 O O . GLY A 1 170 ? -12.757 3.503 22.116 1.00 82.50 170 GLY A O 1
ATOM 1335 N N . GLN A 1 171 ? -12.028 5.019 20.596 1.00 81.44 171 GLN A N 1
ATOM 1336 C CA . GLN A 1 171 ? -11.171 5.866 21.435 1.00 81.44 171 GLN A CA 1
ATOM 1337 C C . GLN A 1 171 ? -11.441 7.346 21.114 1.00 81.44 171 GLN A C 1
ATOM 1339 O O . GLN A 1 171 ? -10.559 8.026 20.599 1.00 81.44 171 GLN A O 1
ATOM 1344 N N . PRO A 1 172 ? -12.665 7.854 21.343 1.00 77.50 172 PRO A N 1
ATOM 1345 C CA . PRO A 1 172 ? -13.054 9.187 20.894 1.00 77.50 172 PRO A CA 1
ATOM 1346 C C . PRO A 1 172 ? -12.132 10.269 21.465 1.00 77.50 172 PRO A C 1
ATOM 1348 O O . PRO A 1 172 ? -11.842 10.295 22.665 1.00 77.50 172 PRO A O 1
ATOM 1351 N N . TRP A 1 173 ? -11.692 11.175 20.593 1.00 75.06 173 TRP A N 1
ATOM 1352 C CA . TRP A 1 173 ? -10.859 12.314 20.969 1.00 75.06 173 TRP A CA 1
ATOM 1353 C C . TRP A 1 173 ? -11.628 13.240 21.924 1.00 75.06 173 TRP A C 1
ATOM 1355 O O . TRP A 1 173 ? -12.701 13.731 21.585 1.00 75.06 173 TRP A O 1
ATOM 1365 N N . GLN A 1 174 ? -11.077 13.486 23.115 1.00 68.94 174 GLN A N 1
ATOM 1366 C CA . GLN A 1 174 ? -11.732 14.274 24.174 1.00 68.94 174 GLN A CA 1
ATOM 1367 C C . GLN A 1 174 ? -11.568 15.799 23.993 1.00 68.94 174 GLN A C 1
ATOM 1369 O O . GLN A 1 174 ? -12.225 16.574 24.681 1.00 68.94 174 GLN A O 1
ATOM 1374 N N . GLY A 1 175 ? -10.674 16.238 23.101 1.00 64.06 175 GLY A N 1
ATOM 1375 C CA . GLY A 1 175 ? -10.356 17.649 22.860 1.00 64.06 175 GLY A CA 1
ATOM 1376 C C . GLY A 1 175 ? -11.188 18.337 21.765 1.00 64.06 175 GLY A C 1
ATOM 1377 O O . GLY A 1 175 ? -11.777 17.718 20.872 1.00 64.06 175 GLY A O 1
ATOM 1378 N N . ASN A 1 176 ? -11.197 19.668 21.804 1.00 63.84 176 ASN A N 1
ATOM 1379 C CA . ASN A 1 176 ? -11.906 20.501 20.830 1.00 63.84 176 ASN A CA 1
ATOM 1380 C C . ASN A 1 176 ? -11.030 20.923 19.636 1.00 63.84 176 ASN A C 1
ATOM 1382 O O . ASN A 1 176 ? -11.533 21.618 18.757 1.00 63.84 176 ASN A O 1
ATOM 1386 N N . GLU A 1 177 ? -9.765 20.495 19.551 1.00 70.62 177 GLU A N 1
ATOM 1387 C CA . GLU A 1 177 ? -8.874 20.862 18.440 1.00 70.62 177 GLU A CA 1
ATOM 1388 C C . GLU A 1 177 ? -9.419 20.400 17.077 1.00 70.62 177 GLU A C 1
ATOM 1390 O O . GLU A 1 177 ? -10.024 19.332 17.003 1.00 70.62 177 GLU A O 1
ATOM 1395 N N . PRO A 1 178 ? -9.240 21.167 15.990 1.00 65.12 178 PRO A N 1
ATOM 1396 C CA . PRO A 1 178 ? -9.580 20.707 14.646 1.00 65.12 178 PRO A CA 1
ATOM 1397 C C . PRO A 1 178 ? -8.731 19.498 14.221 1.00 65.12 178 PRO A C 1
ATOM 1399 O O . PRO A 1 178 ? -7.658 19.257 14.773 1.00 65.12 178 PRO A O 1
ATOM 1402 N N . ASP A 1 179 ? -9.227 18.733 13.242 1.00 69.62 179 ASP A N 1
ATOM 1403 C CA . ASP A 1 179 ? -8.483 17.600 12.682 1.00 69.62 179 ASP A CA 1
ATOM 1404 C C . ASP A 1 179 ? -7.119 18.064 12.137 1.00 69.62 179 ASP A C 1
ATOM 1406 O O . ASP A 1 179 ? -7.040 19.144 11.538 1.00 69.62 179 ASP A O 1
ATOM 1410 N N . PRO A 1 180 ? -6.044 17.274 12.326 1.00 60.66 180 PRO A N 1
ATOM 1411 C CA . PRO A 1 180 ? -4.751 17.589 11.734 1.00 60.66 180 PRO A CA 1
ATOM 1412 C C . PRO A 1 180 ? -4.884 17.649 10.205 1.00 60.66 180 PRO A C 1
ATOM 1414 O O . PRO A 1 180 ? -5.509 16.771 9.601 1.00 60.66 180 PRO A O 1
ATOM 1417 N N . ALA A 1 181 ? -4.329 18.713 9.614 1.00 52.34 181 ALA A N 1
ATOM 1418 C CA . ALA A 1 181 ? -4.376 18.990 8.176 1.00 52.34 181 ALA A CA 1
ATOM 1419 C C . ALA A 1 181 ? -3.665 17.907 7.345 1.00 52.34 181 ALA A C 1
ATOM 1421 O O . ALA A 1 181 ? -2.547 17.508 7.749 1.00 52.34 181 ALA A O 1
#

Radius of gyration: 19.24 Å; chains: 1; bounding box: 37×39×58 Å

Secondary structure (DSSP, 8-state):
-EEEEETTEEEEEEE-HHHHHTT-EEEEEEEEETTEEEEEEEEEETTEEEEEEEEEE-HHHHHHHHGGGTEEE-SPEEEEEEEEEEETTT-SPEEEEEEEE--EEEEEEETTEEEEEEE--EEEEEEEETTEEEEEEEETTEEEEEEEEEE-TTSPEEEEE-HHHHHHTT----S-PPPP-

InterPro domains:
  IPR022792 Type II secretion system protein GspN [PF01203] (8-159)

Organism: NCBI:txid408172

=== Feature glossary ===
Key to the feature types in this record:

Secondary structure (8-state, DSSP). Secondary structure is the local, repeating backbone conformation. DSSP classifies it into eight states by reading the hydrogen-bond network: three helix types (H, G, I), two β types (E, B), two non-regular types (T, S), and unstructured coil (-).

Backbone torsions (φ/ψ). Backbone dihedral angles. Every residue except chain termini has a φ (preceding-C → N → Cα → C) and a ψ (N → Cα → C → next-N). They are reported in degrees following the IUPAC sign convention. Secondary structure is essentially a statement about which (φ, ψ) basin each residue occupies.

Predicted aligned error. Predicted Aligned Error (PAE) is an AlphaFold confidence matrix: entry (i, j) is the expected error in the position of residue j, in ångströms, when the prediction is superimposed on the true structure at residue i. Low PAE within a block of residues means that block is internally rigid and well-predicted; high PAE between two blocks means their relative placement is uncertain even if each block individually is confident.

B-factor. B-factor (Debye–Waller factor) reflects atomic displacement in the crystal lattice. It is an experimental observable (units Å²), not a prediction; low values mean the atom is pinned down, high values mean it moves or is heterogeneous across the crystal.

Secondary structure (3-state, P-SEA). Three-state secondary structure (P-SEA) collapses the eight DSSP classes into helix (a), strand (b), and coil (c). P-SEA assigns these from Cα geometry alone — distances and angles — without requiring backbone oxygens, so it works on any Cα trace.

Sequence. Primary structure: the covalent order of the twenty standard amino acids along the backbone. Two proteins with the same sequence will (almost always) fold to the same structure; two with 30% identity often share a fold but not the details.

pLDDT. pLDDT is the predicted lDDT-Cα score: AlphaFold's confidence that the local environment of each residue (all inter-atomic distances within 15 Å) is correctly placed. It is a per-residue number between 0 and 100, with higher meaning more reliable.

InterPro / GO / CATH / organism. Functional annotations link the protein to curated databases. InterPro entries identify conserved domains and families by matching the sequence against member-database signatures (Pfam, PROSITE, CDD, …). Gene Ontology (GO) terms describe molecular function, biological process, and cellular component in a controlled vocabulary. CATH places the structure in a hierarchical fold classification (Class/Architecture/Topology/Homologous-superfamily). The organism is the source species.

Contact-map, Ramachandran, and PAE plots. Three diagnostic plots accompany the record. The Cα contact map visualizes the tertiary structure as a 2D adjacency matrix (8 Å cutoff, sequence-local contacts suppressed). The Ramachandran plot shows the distribution of backbone (φ, ψ) torsions, with points in the α and β basins reflecting secondary structure content. The PAE plot shows AlphaFold's inter-residue confidence as a color matrix.

mmCIF coordinates. The mmCIF table is the protein's shape written out atom by atom. For each backbone N, Cα, C, and carbonyl O, it records an (x, y, z) coordinate triple in Å plus the residue type, chain letter, and residue number.

Radius of gyration, Cα contacts, bounding box. Three whole-structure scalars: the radius of gyration (RMS distance of Cα from centroid, in Å), the count of Cα–Cα contacts (pairs closer than 8 Å and separated by more than four residues in sequence — i.e. tertiary, not local, contacts), and the bounding-box dimensions. Together they distinguish compact globular folds from extended fibres or disordered chains.

Foldseek 3Di. The Foldseek 3Di string encodes local tertiary geometry as a 20-letter alphabet — one character per residue — derived from the relative positions of nearby Cα atoms. Unlike the amino-acid sequence, 3Di is a direct function of the 3D structure, so two proteins with the same fold have similar 3Di strings even at low sequence identity.

Rendered structure images. Six rendered views show the 3D structure from the faces of a cube — i.e. along ±x, ±y, ±z. Rendering representation is drawn randomly per protein from cartoon (secondary-structure ribbons), sticks (backbone bonds), or molecular surface; coloring is either N→C rainbow (blue at the N-terminus through red at the C-terminus) or one color per chain.

Nearest PDB structures. The Foldseek neighbor list gives the closest experimentally determined structures in the PDB, ranked by structural alignment. TM-score near 1 means near-identical fold; near 0.3 means only rough topology match. This is how one finds what a novel AlphaFold prediction most resembles in the solved-structure universe.

Solvent-accessible surface area. SASA measures how much of the protein is reachable by solvent. It is computed by rolling a water-sized probe over the atomic surface and summing the exposed area (Å²). Per-residue SASA distinguishes core (buried, low SASA) from surface (exposed, high SASA) residues; total SASA is a whole-molecule size measure.